Protein AF-A0A9P9YE11-F1 (afdb_monomer_lite)

Radius of gyration: 26.11 Å; chains: 1; bounding box: 54×54×69 Å

pLDDT: mean 73.96, std 18.12, range [37.56, 94.0]

Sequence (185 aa):
MVRPPKLKPSNDIWIGESCSFPGRVVADTMRSLGNDLEGLSRSERRTLGALKKCWMQKLLNRRPESNRRPPTPKKRRCRAPKSTQSAPRQMRMVTPPPAEDGKECNVFELEDDAMVKNRICIPRLASRWRLRYFEIIMPAYVLKRGLLDEHFSWELMHQVMDATDDEGTAIFQQFVDNVVKDLSP

Secondary structure (DSSP, 8-state):
-PPPP--PPSS----HHHHHHHHHHHHHHHHHHHHTSTT--HHHHHHHHHHHHHHHHHHHTTSPP----PPPPP--------------------------SPPP--GGGS-TT-EEEEEEEE---STT---EEEEEEEEHHHHHTTTTTTT--HHHHHHHHHS-HHHHHHHHHHHHHHHHHHH--

Organism: NCBI:txid103775

Foldseek 3Di:
DDDPDDPDDDDPDDDPVNLCVVVVVLVVVLCCVPPVDPPDDPVNNVVSVVVSVVSVVVVVVVRPDPDDDDDDPDPPPPDDDDDDDDDDPDPPPVPPPPPDPDDDDDLVPDDQQDKDFDWDWDPCPDPPFHTAIATEIDGSVCVVVVQVVVVDDPVLVCQLGVDDNVRSNVSVNVSRVVSVVVPDD

Structure (mmCIF, N/CA/C/O backbone):
data_AF-A0A9P9YE11-F1
#
_entry.id   AF-A0A9P9YE11-F1
#
loop_
_atom_site.group_PDB
_atom_site.id
_atom_site.type_symbol
_atom_site.label_atom_id
_atom_site.label_alt_id
_atom_site.label_comp_id
_atom_site.label_asym_id
_atom_site.label_entity_id
_atom_site.label_seq_id
_atom_site.pdbx_PDB_ins_code
_atom_site.Cartn_x
_atom_site.Cartn_y
_atom_site.Cartn_z
_atom_site.occupancy
_atom_site.B_iso_or_equiv
_atom_site.auth_seq_id
_atom_site.auth_comp_id
_atom_site.auth_asym_id
_atom_site.auth_atom_id
_atom_site.pdbx_PDB_model_num
ATOM 1 N N . MET A 1 1 ? -5.913 31.565 17.877 1.00 39.94 1 MET A N 1
ATOM 2 C CA . MET A 1 1 ? -6.742 30.339 17.930 1.00 39.94 1 MET A CA 1
ATOM 3 C C . MET A 1 1 ? -6.971 29.838 16.510 1.00 39.94 1 MET A C 1
ATOM 5 O O . MET A 1 1 ? -7.706 30.468 15.760 1.00 39.94 1 MET A O 1
ATOM 9 N N . VAL A 1 2 ? -6.276 28.774 16.103 1.00 38.59 2 VAL A N 1
ATOM 10 C CA . VAL A 1 2 ? -6.362 28.211 14.745 1.00 38.59 2 VAL A CA 1
ATOM 11 C C . VAL A 1 2 ? -7.573 27.279 14.684 1.00 38.59 2 VAL A C 1
ATOM 13 O O . VAL A 1 2 ? -7.676 26.348 15.477 1.00 38.59 2 VAL A O 1
ATOM 16 N N . ARG A 1 3 ? -8.523 27.554 13.782 1.00 37.56 3 ARG A N 1
ATOM 17 C CA . ARG A 1 3 ? -9.668 26.664 13.529 1.00 37.56 3 ARG A CA 1
ATOM 18 C C . ARG A 1 3 ? -9.152 25.360 12.905 1.00 37.56 3 ARG A C 1
ATOM 20 O O . ARG A 1 3 ? -8.372 25.450 11.957 1.00 37.56 3 ARG A O 1
ATOM 27 N N . PRO A 1 4 ? -9.592 24.175 13.362 1.00 39.97 4 PRO A N 1
ATOM 28 C CA . PRO A 1 4 ? -9.22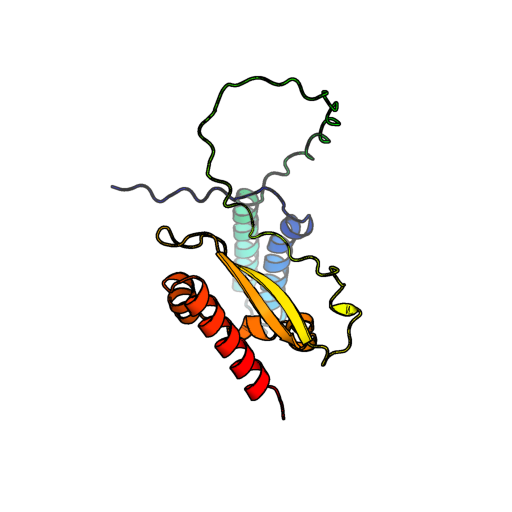2 22.930 12.703 1.00 39.97 4 PRO A CA 1
ATOM 29 C C . PRO A 1 4 ? -9.753 22.933 11.259 1.00 39.97 4 PRO A C 1
ATOM 31 O O . PRO A 1 4 ? -10.847 23.461 11.010 1.00 39.97 4 PRO A O 1
ATOM 34 N N . PRO A 1 5 ? -8.999 22.380 10.292 1.00 42.38 5 PRO A N 1
ATOM 35 C CA . PRO A 1 5 ? -9.455 22.289 8.917 1.00 42.38 5 PRO A CA 1
ATOM 36 C C . PRO A 1 5 ? -10.743 21.466 8.877 1.00 42.38 5 PRO A C 1
ATOM 38 O O . PRO A 1 5 ? -10.801 20.332 9.351 1.00 42.38 5 PRO A O 1
ATOM 41 N N . LYS A 1 6 ? -11.801 22.059 8.316 1.00 42.59 6 LYS A N 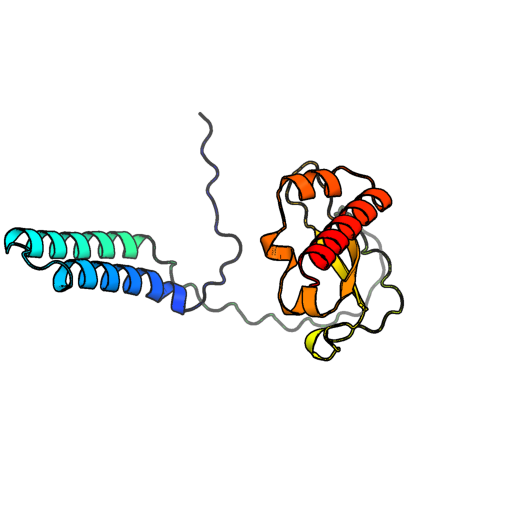1
ATOM 42 C CA . LYS A 1 6 ? -13.020 21.329 7.972 1.00 42.59 6 LYS A CA 1
ATOM 43 C C . LYS A 1 6 ? -12.628 20.298 6.918 1.00 42.59 6 LYS A C 1
ATOM 45 O O . LYS A 1 6 ? -12.428 20.668 5.763 1.00 42.59 6 LYS A O 1
ATOM 50 N N . LEU A 1 7 ? -12.501 19.037 7.324 1.00 39.47 7 LEU A N 1
ATOM 51 C CA . LEU A 1 7 ? -12.437 17.894 6.421 1.00 39.47 7 LEU A CA 1
ATOM 52 C C . LEU A 1 7 ? -13.700 17.938 5.552 1.00 39.47 7 LEU A C 1
ATOM 54 O O . LEU A 1 7 ? -14.783 17.554 5.989 1.00 39.47 7 LEU A O 1
ATOM 58 N N . LYS A 1 8 ? -13.589 18.503 4.349 1.00 41.22 8 LYS A N 1
ATOM 59 C CA . LYS A 1 8 ? -14.597 18.312 3.310 1.00 41.22 8 LYS A CA 1
ATOM 60 C C . LYS A 1 8 ? -14.345 16.923 2.726 1.00 41.22 8 LYS A C 1
ATOM 62 O O . LYS A 1 8 ? -13.199 16.663 2.355 1.00 41.22 8 LYS A O 1
ATOM 67 N N . PRO A 1 9 ? -15.354 16.043 2.650 1.00 41.78 9 PRO A N 1
ATOM 68 C CA . PRO A 1 9 ? -15.206 14.783 1.942 1.00 41.78 9 PRO A CA 1
ATOM 69 C C . PRO A 1 9 ? -14.788 15.078 0.500 1.00 41.78 9 PRO A C 1
ATOM 71 O O . PRO A 1 9 ? -15.422 15.871 -0.196 1.00 41.78 9 PRO A O 1
ATOM 74 N N . SER A 1 10 ? -13.661 14.501 0.101 1.00 41.47 10 SER A N 1
ATOM 75 C CA . SER A 1 10 ? -13.188 14.504 -1.275 1.00 41.47 10 SER A CA 1
ATOM 76 C C . SER A 1 10 ? -14.026 13.490 -2.048 1.00 41.47 10 SER A C 1
ATOM 78 O O . SER A 1 10 ? -14.029 12.316 -1.696 1.00 41.47 10 SER A O 1
ATOM 80 N N . ASN A 1 11 ? -14.717 13.974 -3.079 1.00 43.09 11 ASN A N 1
ATOM 81 C CA . ASN A 1 11 ? -15.440 13.220 -4.103 1.00 43.09 11 ASN A CA 1
ATOM 82 C C . ASN A 1 11 ? -16.605 12.347 -3.599 1.00 43.09 11 ASN A C 1
ATOM 84 O O . ASN A 1 11 ? -16.444 11.197 -3.203 1.00 43.09 11 ASN A O 1
ATOM 88 N N . ASP A 1 12 ? -17.804 12.925 -3.706 1.00 50.75 12 ASP A N 1
ATOM 89 C CA . ASP A 1 12 ? -19.130 12.372 -3.409 1.00 50.75 12 ASP A CA 1
ATOM 90 C C . ASP A 1 12 ? -19.497 11.115 -4.236 1.00 50.75 12 ASP A C 1
ATOM 92 O O . ASP A 1 12 ? -20.388 11.145 -5.085 1.00 50.75 12 ASP A O 1
ATOM 96 N N . ILE A 1 13 ? -18.831 9.984 -3.990 1.00 50.12 13 ILE A N 1
ATOM 97 C CA . ILE A 1 13 ? -19.198 8.671 -4.539 1.00 50.12 13 ILE A CA 1
ATOM 98 C C . ILE A 1 13 ? -19.370 7.703 -3.369 1.00 50.12 13 ILE A C 1
ATOM 100 O O . ILE A 1 13 ? -18.438 7.019 -2.958 1.00 50.12 13 ILE A O 1
ATOM 104 N N . TRP A 1 14 ? -20.577 7.655 -2.812 1.00 51.94 14 TRP A N 1
ATOM 105 C CA . TRP A 1 14 ? -20.945 6.651 -1.815 1.00 51.94 14 TRP A CA 1
ATOM 106 C C . TRP A 1 14 ? -21.732 5.530 -2.499 1.00 51.94 14 TRP A C 1
ATOM 108 O O . TRP A 1 14 ? -22.692 5.789 -3.226 1.00 51.94 14 TRP A O 1
ATOM 118 N N . ILE A 1 15 ? -21.327 4.280 -2.273 1.00 56.12 15 ILE A N 1
ATOM 119 C CA . ILE A 1 15 ? -22.053 3.088 -2.731 1.00 56.12 15 ILE A CA 1
ATOM 120 C C . ILE A 1 15 ? -23.357 3.015 -1.918 1.00 56.12 15 ILE A C 1
ATOM 122 O O . ILE A 1 15 ? -23.358 3.329 -0.730 1.00 56.12 15 ILE A O 1
ATOM 126 N N . GLY A 1 16 ? -24.487 2.623 -2.520 1.00 56.91 16 GLY A N 1
ATOM 127 C CA . GLY A 1 16 ? -25.796 2.613 -1.836 1.00 56.91 16 GLY A CA 1
ATOM 128 C C . GLY A 1 16 ? -25.813 1.814 -0.521 1.00 56.91 16 GLY A C 1
ATOM 129 O O . GLY A 1 16 ? -26.563 2.123 0.407 1.00 56.91 16 GLY A O 1
ATOM 130 N N . GLU A 1 17 ? -24.911 0.842 -0.398 1.00 58.81 17 GLU A N 1
ATOM 131 C CA . GLU A 1 17 ? -24.663 0.074 0.820 1.00 58.81 17 GLU A CA 1
ATOM 132 C C . GLU A 1 17 ? -24.202 0.949 1.992 1.00 58.81 17 GLU A C 1
ATOM 134 O O . GLU A 1 17 ? -24.632 0.711 3.123 1.00 58.81 17 GLU A O 1
ATOM 139 N N . SER A 1 18 ? -23.442 2.019 1.739 1.00 61.69 18 SER A N 1
ATOM 140 C CA . SER A 1 18 ? -22.938 2.959 2.747 1.00 61.69 18 SER A CA 1
ATOM 141 C C . SER A 1 18 ? -24.052 3.711 3.484 1.00 61.69 18 SER A C 1
ATOM 143 O O . SER A 1 18 ? -23.876 4.089 4.641 1.00 61.69 18 SER A O 1
ATOM 145 N N . CYS A 1 19 ? -25.229 3.887 2.873 1.00 61.88 19 CYS A N 1
ATOM 146 C CA . CYS A 1 19 ? -26.392 4.475 3.549 1.00 61.88 19 CYS A CA 1
ATOM 147 C C . CYS A 1 19 ? -27.036 3.507 4.556 1.00 61.88 19 CYS A C 1
ATOM 149 O O . CYS A 1 19 ? -27.632 3.935 5.548 1.00 61.88 19 CYS A O 1
ATOM 151 N N . SER A 1 20 ? -26.924 2.200 4.300 1.00 71.69 20 SER A N 1
ATOM 152 C CA . SER A 1 20 ? -27.525 1.143 5.120 1.00 71.69 20 SER A CA 1
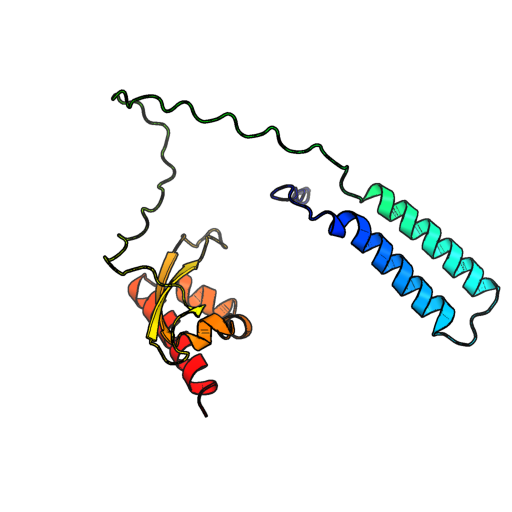ATOM 153 C C . SER A 1 20 ? -26.556 0.561 6.154 1.00 71.69 20 SER A C 1
ATOM 155 O O . SER A 1 20 ? -26.992 0.145 7.228 1.00 71.69 20 SER A O 1
ATOM 157 N N . PHE A 1 21 ? -25.252 0.596 5.865 1.00 79.44 21 PHE A N 1
ATOM 158 C CA . PHE A 1 21 ? -24.190 -0.013 6.661 1.00 79.44 21 PHE A CA 1
ATOM 159 C C . PHE A 1 21 ? -24.189 0.451 8.124 1.00 79.44 21 PHE A C 1
ATOM 161 O O . PHE A 1 21 ? -24.276 -0.405 9.003 1.00 79.44 21 PHE A O 1
ATOM 168 N N . PRO A 1 22 ? -24.236 1.761 8.445 1.00 80.94 22 PRO A N 1
ATOM 169 C CA . PRO A 1 22 ? -24.244 2.184 9.842 1.00 80.94 22 PRO A CA 1
ATOM 170 C C . PRO A 1 22 ? -25.507 1.737 10.594 1.00 80.94 22 PRO A C 1
ATOM 172 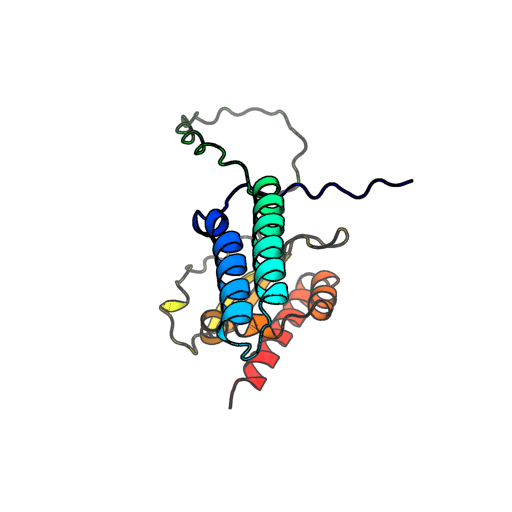O O . PRO A 1 22 ? -25.472 1.525 11.801 1.00 80.94 22 PRO A O 1
ATOM 175 N N . GLY A 1 23 ? -26.633 1.571 9.887 1.00 82.50 23 GLY A N 1
ATOM 176 C CA . GLY A 1 23 ? -27.855 1.016 10.469 1.00 82.50 23 GLY A CA 1
ATOM 177 C C . GLY A 1 23 ? -27.732 -0.476 10.783 1.00 82.50 23 GLY A C 1
ATOM 178 O O . GLY A 1 23 ? -28.208 -0.908 11.831 1.00 82.50 23 GLY A O 1
ATOM 179 N N . ARG A 1 24 ? -27.070 -1.239 9.902 1.00 84.25 24 ARG A N 1
ATOM 180 C CA . ARG A 1 24 ? -26.781 -2.668 10.103 1.00 84.25 24 ARG A CA 1
ATOM 181 C C . ARG A 1 24 ? -25.849 -2.881 11.293 1.00 84.25 24 ARG A C 1
ATOM 183 O O . ARG A 1 24 ? -26.217 -3.617 12.195 1.00 84.25 24 ARG A O 1
ATOM 190 N N . VAL A 1 25 ? -24.750 -2.124 11.375 1.00 87.44 25 VAL A N 1
ATOM 191 C CA . VAL A 1 25 ? -23.808 -2.178 12.509 1.00 87.44 25 VAL A CA 1
ATOM 192 C C . VAL A 1 25 ? -24.528 -1.958 13.840 1.00 87.44 25 VAL A C 1
ATOM 194 O O . VAL A 1 25 ? -24.416 -2.777 14.744 1.00 87.44 25 VAL A O 1
ATOM 197 N N . VAL A 1 26 ? -25.341 -0.900 13.955 1.00 87.00 26 VAL A N 1
ATOM 198 C CA . VAL A 1 26 ? -26.092 -0.631 15.195 1.00 87.00 26 VAL A CA 1
ATOM 199 C C . VAL A 1 26 ? -27.072 -1.763 15.516 1.00 87.00 26 VAL A C 1
ATOM 201 O O . VAL A 1 26 ? -27.251 -2.105 16.684 1.00 87.00 26 VAL A O 1
ATOM 204 N N . ALA A 1 27 ? -27.727 -2.345 14.511 1.00 86.38 27 ALA A N 1
ATOM 205 C CA . ALA A 1 27 ? -28.649 -3.456 14.722 1.00 86.38 27 ALA A CA 1
ATOM 206 C C . ALA A 1 27 ? -27.929 -4.725 15.202 1.00 86.38 27 ALA A C 1
ATOM 208 O O . ALA A 1 27 ? -28.418 -5.367 16.132 1.00 86.38 27 ALA A O 1
ATOM 209 N N . ASP A 1 28 ? -26.779 -5.048 14.617 1.00 88.81 28 ASP A N 1
ATOM 210 C CA . ASP A 1 28 ? -26.006 -6.245 14.944 1.00 88.81 28 ASP A CA 1
ATOM 211 C C . ASP A 1 28 ? -25.349 -6.126 16.320 1.00 88.81 28 ASP A C 1
ATOM 213 O O . ASP A 1 28 ? -25.483 -7.036 17.136 1.00 88.81 28 ASP A O 1
ATOM 217 N N . THR A 1 29 ? -24.769 -4.967 16.653 1.00 88.88 29 THR A N 1
ATOM 218 C CA . THR A 1 29 ? -24.232 -4.711 17.999 1.00 88.88 29 THR A CA 1
ATOM 219 C C . THR A 1 29 ? -25.321 -4.822 19.068 1.00 88.88 29 THR A C 1
ATOM 221 O O . THR A 1 29 ? -25.113 -5.452 20.098 1.00 88.88 29 THR A O 1
ATOM 224 N N . MET A 1 30 ? -26.512 -4.260 18.834 1.00 87.69 30 MET A N 1
ATOM 225 C CA . MET A 1 30 ? -27.619 -4.342 19.800 1.00 87.69 30 MET A CA 1
ATOM 226 C C . MET A 1 30 ? -28.177 -5.758 19.936 1.00 87.69 30 MET A C 1
ATOM 228 O O . MET A 1 30 ? -28.627 -6.131 21.017 1.00 87.69 30 MET A O 1
ATOM 232 N N . ARG A 1 31 ? -28.173 -6.535 18.848 1.00 85.44 31 ARG A N 1
ATOM 233 C CA . ARG A 1 31 ? -28.584 -7.940 18.859 1.00 85.44 31 ARG A CA 1
ATOM 234 C C . ARG A 1 31 ? -27.603 -8.779 19.668 1.00 85.44 31 ARG A C 1
ATOM 236 O O . ARG A 1 31 ? -28.058 -9.519 20.529 1.00 85.44 31 ARG A O 1
ATOM 243 N N . SER A 1 32 ? -26.303 -8.611 19.431 1.00 85.12 32 SER A N 1
ATOM 244 C CA . SER A 1 32 ? -25.275 -9.334 20.178 1.00 85.12 32 SER A CA 1
ATOM 245 C C . SER A 1 32 ? -25.333 -8.988 21.664 1.00 85.12 32 SER A C 1
ATOM 247 O O . SER A 1 32 ? -25.443 -9.866 22.512 1.00 85.12 32 SER A O 1
ATOM 249 N N . LEU A 1 33 ? -25.444 -7.697 21.991 1.00 83.38 33 LEU A N 1
ATOM 250 C CA . LEU A 1 33 ? -25.585 -7.272 23.381 1.00 83.38 33 LEU A CA 1
ATOM 251 C C . LEU A 1 33 ? -26.879 -7.764 24.042 1.00 83.38 33 LEU A C 1
ATOM 253 O O . LEU A 1 33 ? -26.892 -7.959 25.246 1.00 83.38 33 LEU A O 1
ATOM 257 N N . GLY A 1 34 ? -27.972 -7.918 23.292 1.00 78.50 34 GLY A N 1
ATOM 258 C CA . GLY A 1 34 ? -29.274 -8.302 23.840 1.00 78.50 34 GLY A CA 1
ATOM 259 C C . GLY A 1 34 ? -29.513 -9.809 23.949 1.00 78.50 34 GLY A C 1
ATOM 260 O O . GLY A 1 34 ? -30.258 -10.223 24.838 1.00 78.50 34 GLY A O 1
ATOM 261 N N . ASN A 1 35 ? -28.925 -10.599 23.049 1.00 72.81 35 ASN A N 1
ATOM 262 C CA . ASN A 1 35 ? -29.156 -12.041 22.948 1.00 72.81 35 ASN A CA 1
ATOM 263 C C . ASN A 1 35 ? -27.968 -12.875 23.441 1.00 72.81 35 ASN A C 1
ATOM 265 O O . ASN A 1 35 ? -28.204 -13.949 23.982 1.00 72.81 35 ASN A O 1
ATOM 269 N N . ASP A 1 36 ? -26.730 -12.397 23.275 1.00 64.44 36 ASP A N 1
ATOM 270 C CA . ASP A 1 36 ? -25.527 -13.191 23.574 1.00 64.44 36 ASP A CA 1
ATOM 271 C C . ASP A 1 36 ? -25.058 -13.006 25.030 1.00 64.44 36 ASP A C 1
ATOM 273 O O . ASP A 1 36 ? -24.281 -13.803 25.549 1.00 64.44 36 ASP A O 1
ATOM 277 N N . LEU A 1 37 ? -25.547 -11.966 25.715 1.00 71.62 37 LEU A N 1
ATOM 278 C CA . LEU A 1 37 ? -25.358 -11.755 27.152 1.00 71.62 37 LEU A CA 1
ATOM 279 C C . LEU A 1 37 ? -26.537 -12.361 27.923 1.00 71.62 37 LEU A C 1
ATOM 281 O O . LEU A 1 37 ? -27.554 -11.701 28.174 1.00 71.62 37 LEU A O 1
ATOM 285 N N . GLU A 1 38 ? -26.404 -13.628 28.317 1.00 73.12 38 GLU A N 1
ATOM 286 C CA . GLU A 1 38 ? -27.317 -14.226 29.292 1.00 73.12 38 GLU A CA 1
ATOM 287 C C . GLU A 1 38 ? -27.280 -13.420 30.604 1.00 73.12 38 GLU A C 1
ATOM 289 O O . GLU A 1 38 ? -26.218 -13.059 31.106 1.00 73.12 38 GLU A O 1
ATOM 294 N N . GLY A 1 39 ? -28.455 -13.108 31.161 1.00 74.00 39 GLY A N 1
ATOM 295 C CA . GLY A 1 39 ? -28.565 -12.456 32.473 1.00 74.00 39 GLY A CA 1
ATOM 296 C C . GLY A 1 39 ? -28.867 -10.955 32.481 1.00 74.00 39 GLY A C 1
ATOM 297 O O . GLY A 1 39 ? -28.959 -10.379 33.562 1.00 74.00 39 GLY A O 1
ATOM 298 N N . LEU A 1 40 ? -29.110 -10.311 31.331 1.00 77.81 40 LEU A N 1
ATOM 299 C CA . LEU A 1 40 ? -29.530 -8.903 31.328 1.00 77.81 40 LEU A CA 1
ATOM 300 C C . LEU A 1 40 ? -30.853 -8.686 32.072 1.00 77.81 40 LEU A C 1
ATOM 302 O O . LEU A 1 40 ? -31.912 -9.199 31.673 1.00 77.81 40 LEU A O 1
ATOM 306 N N . SER A 1 41 ? -30.802 -7.834 33.093 1.00 82.25 41 SER A N 1
ATOM 307 C CA . SER A 1 41 ? -31.957 -7.408 33.874 1.00 82.25 41 SER A CA 1
ATOM 308 C C . SER A 1 41 ? -32.950 -6.599 33.030 1.00 82.25 41 SER A C 1
ATOM 310 O O . SER A 1 41 ? -32.644 -6.027 31.976 1.00 82.25 41 SER A O 1
ATOM 312 N N . ARG A 1 42 ? -34.198 -6.506 33.502 1.00 80.75 42 ARG A N 1
ATOM 313 C CA . ARG A 1 42 ? -35.263 -5.773 32.796 1.00 80.75 42 ARG A CA 1
ATOM 314 C C . ARG A 1 42 ? -34.946 -4.279 32.639 1.00 80.75 42 ARG A C 1
ATOM 316 O O . ARG A 1 42 ? -35.364 -3.678 31.649 1.00 80.75 42 ARG A O 1
ATOM 323 N N . SER A 1 43 ? -34.237 -3.680 33.595 1.00 86.06 43 SER A N 1
ATOM 324 C CA . SER A 1 43 ? -33.764 -2.292 33.529 1.00 86.06 43 SER A CA 1
ATOM 325 C C . SER A 1 43 ? -32.690 -2.121 32.460 1.00 86.06 43 SER A C 1
ATOM 327 O O . SER A 1 43 ? -32.800 -1.209 31.647 1.00 86.06 43 SER A O 1
ATOM 329 N N . GLU A 1 44 ? -31.717 -3.025 32.381 1.00 84.25 44 GLU A N 1
ATOM 330 C CA . GLU A 1 44 ? -30.651 -2.961 31.374 1.00 84.25 44 GLU A CA 1
ATOM 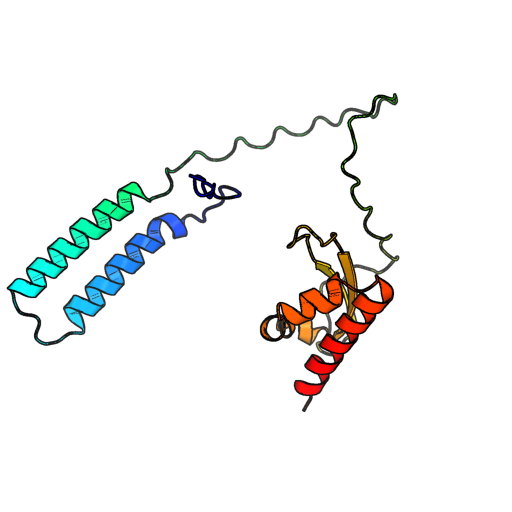331 C C . GLU A 1 44 ? -31.195 -3.142 29.958 1.00 84.25 44 GLU A C 1
ATOM 333 O O . GLU A 1 44 ? -30.830 -2.383 29.065 1.00 84.25 44 GLU A O 1
ATOM 338 N N . ARG A 1 45 ? -32.165 -4.045 29.756 1.00 83.00 45 ARG A N 1
ATOM 339 C CA . ARG A 1 45 ? -32.856 -4.183 28.460 1.00 83.00 45 ARG A CA 1
ATOM 340 C C . ARG A 1 45 ? -33.568 -2.894 28.037 1.00 83.00 45 ARG A C 1
ATOM 342 O O . ARG A 1 45 ? -33.571 -2.543 26.856 1.00 83.00 45 ARG A O 1
ATOM 349 N N . ARG A 1 46 ? -34.159 -2.157 28.987 1.00 84.62 46 ARG A N 1
ATOM 350 C CA . ARG A 1 46 ? -34.774 -0.843 28.713 1.00 84.62 46 ARG A CA 1
ATOM 351 C C . ARG A 1 46 ? -33.718 0.202 28.355 1.00 84.62 46 ARG A C 1
ATOM 353 O O . ARG A 1 46 ? -33.911 0.938 27.387 1.00 84.62 46 ARG A O 1
ATOM 360 N N . THR A 1 47 ? -32.605 0.238 29.084 1.00 88.25 47 THR A N 1
ATOM 361 C CA . THR A 1 47 ? -31.482 1.146 28.807 1.00 88.25 47 THR A CA 1
ATOM 362 C C . THR A 1 47 ? -30.843 0.849 27.450 1.00 88.25 47 THR A C 1
ATOM 364 O O . THR A 1 47 ? -30.562 1.779 26.699 1.00 88.25 47 THR A O 1
ATOM 367 N N . LEU A 1 48 ? -30.713 -0.425 27.071 1.00 88.31 48 LEU A N 1
ATOM 368 C CA . LEU A 1 48 ? -30.249 -0.862 25.752 1.00 88.31 48 LEU A CA 1
ATOM 369 C C . LEU A 1 48 ? -31.184 -0.362 24.636 1.00 88.31 48 LEU A C 1
ATOM 371 O O . LEU A 1 48 ? -30.736 0.180 23.624 1.00 88.31 48 LEU A O 1
ATOM 375 N N . GLY A 1 49 ? -32.501 -0.456 24.846 1.00 85.69 49 GLY A N 1
ATOM 376 C CA . GLY A 1 49 ? -33.498 0.112 23.934 1.00 85.69 49 GLY A CA 1
ATOM 377 C C . GLY A 1 49 ? -33.386 1.636 23.795 1.00 85.69 49 GLY A C 1
ATOM 378 O O . GLY A 1 49 ? -33.452 2.168 22.682 1.00 85.69 49 GLY A O 1
ATOM 379 N N . ALA A 1 50 ? -33.162 2.347 24.903 1.00 89.56 50 ALA A N 1
ATOM 380 C CA . ALA A 1 50 ? -32.938 3.793 24.899 1.00 89.56 50 ALA A CA 1
ATOM 381 C C . ALA A 1 50 ? -31.630 4.174 24.181 1.00 89.56 50 ALA A C 1
ATOM 383 O O . ALA A 1 50 ? -31.614 5.120 23.387 1.00 89.56 50 ALA A O 1
ATOM 384 N N . LEU A 1 51 ? -30.562 3.399 24.391 1.00 90.50 51 LEU A N 1
ATOM 385 C CA . LEU A 1 51 ? -29.275 3.563 23.721 1.00 90.50 51 LEU A CA 1
ATOM 386 C C . LEU A 1 51 ? -29.418 3.393 22.206 1.00 90.50 51 LEU A C 1
ATOM 388 O O . LEU A 1 51 ? -28.984 4.268 21.458 1.00 90.50 51 LEU A O 1
ATOM 392 N N . LYS A 1 52 ? -30.101 2.334 21.747 1.00 89.88 52 LYS A N 1
ATOM 393 C CA . LYS A 1 52 ? -30.404 2.119 20.323 1.00 89.88 52 LYS A CA 1
ATOM 394 C C . LYS A 1 52 ? -31.120 3.323 19.715 1.00 89.88 52 LYS A C 1
ATOM 396 O O . LYS A 1 52 ? -30.718 3.807 18.657 1.00 89.88 52 LYS A O 1
ATOM 401 N N . LYS A 1 53 ? -32.153 3.839 20.390 1.00 86.75 53 LYS A N 1
ATOM 402 C CA . LYS A 1 53 ? -32.930 4.994 19.915 1.00 86.75 53 LYS A CA 1
ATOM 403 C C . LYS A 1 53 ? -32.069 6.257 19.808 1.00 86.75 53 LYS A C 1
ATOM 405 O O . LYS A 1 53 ? -32.080 6.912 18.768 1.00 86.75 53 LYS A O 1
ATOM 410 N N . CYS A 1 54 ? -31.287 6.566 20.844 1.00 88.19 54 CYS A N 1
ATOM 411 C CA . CYS A 1 54 ? -30.390 7.724 20.864 1.00 88.19 54 CYS A CA 1
ATOM 412 C C . CYS A 1 54 ? -29.308 7.627 19.777 1.00 88.19 54 CYS A C 1
ATOM 414 O O . CYS A 1 54 ? -29.030 8.597 19.067 1.00 88.19 54 CYS A O 1
ATOM 416 N N . TRP A 1 55 ? -28.734 6.438 19.592 1.00 87.94 55 TRP A N 1
ATOM 417 C CA . TRP A 1 55 ? -27.713 6.202 18.579 1.00 87.94 55 TRP A CA 1
ATOM 418 C C . TRP A 1 55 ? -28.280 6.353 17.164 1.00 87.94 55 TRP A C 1
ATOM 420 O O . TRP A 1 55 ? -27.723 7.103 16.362 1.00 87.94 55 TRP A O 1
ATOM 430 N N . MET A 1 56 ? -29.432 5.744 16.866 1.00 84.00 56 MET A N 1
ATOM 431 C CA . MET A 1 56 ? -30.099 5.909 15.569 1.00 84.00 56 MET A CA 1
ATOM 432 C C . MET A 1 56 ? -30.473 7.371 15.282 1.00 84.00 56 MET A C 1
ATOM 434 O O . MET A 1 56 ? -30.336 7.826 14.147 1.00 84.00 56 MET A O 1
ATOM 438 N N . GLN A 1 57 ? -30.882 8.133 16.301 1.00 83.62 57 GLN A N 1
ATOM 439 C CA . GLN A 1 57 ? -31.176 9.561 16.164 1.00 83.62 57 GLN A CA 1
ATOM 440 C C . GLN A 1 57 ? -29.923 10.385 15.836 1.00 83.62 57 GLN A C 1
ATOM 442 O O . GLN A 1 57 ? -29.950 11.223 14.937 1.00 83.62 57 GLN A O 1
ATOM 447 N N . LYS A 1 58 ? -28.796 10.122 16.507 1.00 81.81 58 LYS A N 1
ATOM 448 C CA . LYS A 1 58 ? -27.514 10.767 16.174 1.00 81.81 58 LYS A CA 1
ATOM 449 C C . LYS A 1 58 ? -27.012 10.375 14.787 1.00 81.81 58 LYS A C 1
ATOM 451 O O . LYS A 1 58 ? -26.367 11.185 14.125 1.00 81.81 58 LYS A O 1
ATOM 456 N N . LEU A 1 59 ? -27.314 9.153 14.352 1.00 77.69 59 LEU A N 1
ATOM 457 C CA . LEU A 1 59 ? -26.954 8.653 13.034 1.00 77.69 59 LEU A CA 1
ATOM 458 C C . LEU A 1 59 ? -27.741 9.355 11.922 1.00 77.69 59 LEU A C 1
ATOM 460 O O . LEU A 1 59 ? -27.149 9.681 10.902 1.00 77.69 59 LEU A O 1
ATOM 464 N N . LEU A 1 60 ? -29.035 9.637 12.120 1.00 70.50 60 LEU A N 1
ATOM 465 C CA . LEU A 1 60 ? -29.856 10.391 11.160 1.00 70.50 60 LEU A CA 1
ATOM 466 C C . LEU A 1 60 ? -29.229 11.748 10.805 1.00 70.50 60 LEU A C 1
ATOM 468 O O . LEU A 1 60 ? -29.167 12.092 9.632 1.00 70.50 60 LEU A O 1
ATOM 472 N N . ASN A 1 61 ? -28.656 12.446 11.789 1.00 64.12 61 ASN A N 1
ATOM 473 C CA . ASN A 1 61 ? -27.970 13.731 11.589 1.00 64.12 61 ASN A CA 1
ATOM 474 C C . ASN A 1 61 ? -26.601 13.614 10.895 1.00 64.12 61 ASN A C 1
ATOM 476 O O . ASN A 1 61 ? -25.958 14.625 10.620 1.00 64.12 61 ASN A O 1
ATOM 480 N N . ARG A 1 62 ? -26.109 12.390 10.686 1.00 64.19 62 ARG A N 1
ATOM 481 C CA . ARG A 1 62 ? -24.803 12.094 10.080 1.00 64.19 62 ARG A CA 1
ATOM 482 C C . ARG A 1 62 ? -24.917 11.252 8.813 1.00 64.19 62 ARG A C 1
ATOM 484 O O . ARG A 1 62 ? -23.892 10.864 8.257 1.00 64.19 62 ARG A O 1
ATOM 491 N N . ARG A 1 63 ? -26.137 10.944 8.361 1.00 60.78 63 ARG A N 1
ATOM 492 C CA . ARG A 1 63 ? -26.340 10.280 7.073 1.00 60.78 63 ARG A CA 1
ATOM 493 C C . ARG A 1 63 ? -26.038 11.284 5.961 1.00 60.78 63 ARG A C 1
ATOM 495 O O . ARG A 1 63 ? -26.512 12.415 6.054 1.00 60.78 63 ARG A O 1
ATOM 502 N N . PRO A 1 64 ? -25.274 10.898 4.927 1.00 56.19 64 PRO A N 1
ATOM 503 C CA . PRO A 1 64 ? -25.120 11.748 3.758 1.00 56.19 64 PRO A CA 1
ATOM 504 C C . PRO A 1 64 ? -26.512 12.018 3.171 1.00 56.19 64 PRO A C 1
ATOM 506 O O . PRO A 1 64 ? -27.277 11.080 2.931 1.00 56.19 64 PRO A O 1
ATOM 509 N N . GLU A 1 65 ? -26.867 13.295 3.004 1.00 55.00 65 GLU A N 1
ATOM 510 C CA . GLU A 1 65 ? -28.081 13.679 2.287 1.00 55.00 65 GLU A CA 1
ATOM 511 C C . GLU A 1 65 ? -27.991 13.081 0.883 1.00 55.00 65 GLU A C 1
ATOM 513 O O . GLU A 1 65 ? -27.012 13.290 0.166 1.00 55.00 65 GLU A O 1
ATOM 518 N N . SER A 1 66 ? -28.993 12.282 0.516 1.00 48.44 66 SER A N 1
ATOM 519 C CA . SER A 1 66 ? -29.136 11.698 -0.815 1.00 48.44 66 SER A CA 1
ATOM 520 C C . SER A 1 66 ? -29.179 12.818 -1.857 1.00 48.44 66 SER A C 1
ATOM 522 O O . SER A 1 66 ? -30.254 13.317 -2.193 1.00 48.44 66 SER A O 1
ATOM 524 N N . ASN A 1 67 ? -28.023 13.210 -2.386 1.00 48.19 67 ASN A N 1
ATOM 525 C CA . ASN A 1 67 ? -27.945 14.176 -3.465 1.00 48.19 67 ASN A CA 1
ATOM 526 C C . ASN A 1 67 ? -27.987 13.483 -4.826 1.00 48.19 67 ASN A C 1
ATOM 528 O O . ASN A 1 67 ? -27.448 12.399 -5.043 1.00 48.19 67 ASN A O 1
ATOM 532 N N . ARG A 1 68 ? -28.753 14.125 -5.711 1.00 48.31 68 ARG A N 1
ATOM 533 C CA . ARG A 1 68 ? -29.237 13.627 -7.000 1.00 48.31 68 ARG A CA 1
ATOM 534 C C . ARG A 1 68 ? -28.101 13.120 -7.885 1.00 48.31 68 ARG A C 1
ATOM 536 O O . ARG A 1 68 ? -27.003 13.670 -7.879 1.00 48.31 68 ARG A O 1
ATOM 543 N N . ARG A 1 69 ? -28.430 12.115 -8.709 1.00 47.09 69 ARG A N 1
ATOM 544 C CA . ARG A 1 69 ? -27.577 11.610 -9.795 1.00 47.09 69 ARG A CA 1
ATOM 545 C C . ARG A 1 69 ? -26.925 12.776 -10.554 1.00 47.09 69 ARG A C 1
ATOM 547 O O . ARG A 1 69 ? -27.613 13.768 -10.818 1.00 47.09 69 ARG A O 1
ATOM 554 N N . PRO A 1 70 ? -25.647 12.653 -10.947 1.00 51.81 70 PRO A N 1
ATOM 555 C CA . PRO A 1 70 ? -24.997 13.685 -11.736 1.00 51.81 70 PRO A CA 1
ATOM 556 C C . PRO A 1 70 ? -25.769 13.897 -13.048 1.00 51.81 70 PRO A C 1
ATOM 558 O O . PRO A 1 70 ? -26.288 12.928 -13.616 1.00 51.81 70 PRO A O 1
ATOM 561 N N . PRO A 1 71 ? -25.855 15.136 -13.566 1.00 55.53 71 PRO A N 1
ATOM 562 C CA . PRO A 1 71 ? -26.282 15.330 -14.941 1.00 55.53 71 PRO A CA 1
ATOM 563 C C . PRO A 1 71 ? -25.328 14.543 -15.845 1.00 55.53 71 PRO A C 1
ATOM 565 O O . PRO A 1 71 ? -24.108 14.657 -15.717 1.00 55.53 71 PRO A O 1
ATOM 568 N N . THR A 1 72 ? -25.881 13.734 -16.751 1.00 57.53 72 THR A N 1
ATOM 569 C CA . THR A 1 72 ? -25.102 13.045 -17.789 1.00 57.53 72 THR A CA 1
ATOM 570 C C . THR A 1 72 ? -24.158 14.044 -18.458 1.00 57.53 72 THR A C 1
ATOM 572 O O . THR A 1 72 ? -24.624 15.121 -18.858 1.00 57.53 72 THR A O 1
ATOM 575 N N . PRO A 1 73 ? -22.854 13.737 -18.588 1.00 58.44 73 PRO A N 1
ATOM 576 C CA . PRO A 1 73 ? -21.911 14.666 -19.190 1.00 58.44 73 PRO A CA 1
ATOM 577 C C . PRO A 1 73 ? -22.392 15.005 -20.603 1.00 58.44 73 PRO A C 1
ATOM 579 O O . PRO A 1 73 ? -22.634 14.114 -21.420 1.00 58.44 73 PRO A O 1
ATOM 582 N N . LYS A 1 74 ? -22.577 16.302 -20.899 1.00 60.69 74 LYS A N 1
ATOM 583 C CA . LYS A 1 74 ? -22.905 16.752 -22.260 1.00 60.69 74 LYS A CA 1
ATOM 584 C C . LYS A 1 74 ? -21.831 16.199 -23.196 1.00 60.69 74 LYS A C 1
ATOM 586 O O . LYS A 1 74 ? -20.651 16.482 -22.983 1.00 60.69 74 LYS A O 1
ATOM 591 N N . LYS A 1 75 ? -22.237 15.435 -24.222 1.00 53.47 75 LYS A N 1
ATOM 592 C CA . LYS A 1 75 ? -21.338 14.961 -25.286 1.00 53.47 75 LYS A CA 1
ATOM 593 C C . LYS A 1 75 ? -20.462 16.133 -25.723 1.00 53.47 75 LYS A C 1
ATOM 595 O O . LYS A 1 75 ? -20.980 17.163 -26.164 1.00 53.47 75 LYS A O 1
ATOM 600 N N . ARG A 1 76 ? -19.143 15.994 -25.559 1.00 52.72 76 ARG A N 1
ATOM 601 C CA . ARG A 1 76 ? -18.177 16.973 -26.059 1.00 52.72 76 ARG A CA 1
ATOM 602 C C . ARG A 1 76 ? -18.437 17.130 -27.557 1.00 52.72 76 ARG A C 1
ATOM 604 O O . ARG A 1 76 ? -18.219 16.195 -28.319 1.00 52.72 76 ARG A O 1
ATOM 611 N N . ARG A 1 77 ? -18.918 18.301 -27.990 1.00 56.91 77 ARG A N 1
ATOM 612 C CA . ARG A 1 77 ? -18.816 18.688 -29.402 1.00 56.91 77 ARG A CA 1
ATOM 613 C C . ARG A 1 77 ? -17.322 18.785 -29.688 1.00 56.91 77 ARG A C 1
ATOM 615 O O . ARG A 1 77 ? -16.684 19.704 -29.176 1.00 56.91 77 ARG A O 1
ATOM 622 N N . CYS A 1 78 ? -16.775 17.840 -30.450 1.00 45.34 78 CYS A N 1
ATOM 623 C CA . CYS A 1 78 ? -15.432 17.960 -31.002 1.00 45.34 78 CYS A CA 1
ATOM 624 C C . CYS A 1 78 ? -15.379 19.268 -31.796 1.00 45.34 78 CYS A C 1
ATOM 626 O O . CYS A 1 78 ? -15.990 19.390 -32.855 1.00 45.34 78 CYS A O 1
ATOM 628 N N . ARG A 1 79 ? -14.726 20.286 -31.234 1.00 53.75 79 ARG A N 1
ATOM 629 C CA . ARG A 1 79 ? -14.378 21.497 -31.971 1.00 53.75 79 ARG A CA 1
ATOM 630 C C . ARG A 1 79 ? -13.022 21.236 -32.609 1.00 53.75 79 ARG A C 1
ATOM 632 O O . ARG A 1 79 ? -12.088 20.858 -31.907 1.00 53.75 79 ARG A O 1
ATOM 639 N N . ALA A 1 80 ? -12.957 21.409 -33.927 1.00 54.66 80 ALA A N 1
ATOM 640 C CA . ALA A 1 80 ? -11.716 21.360 -34.688 1.00 54.66 80 ALA A CA 1
ATOM 641 C C . ALA A 1 80 ? -10.669 22.316 -34.077 1.00 54.66 80 ALA A C 1
ATOM 643 O O . ALA A 1 80 ? -11.052 23.367 -33.542 1.00 54.66 80 ALA A O 1
ATOM 644 N N . PRO A 1 81 ? -9.371 21.977 -34.129 1.00 44.56 81 PRO A N 1
ATOM 645 C CA . PRO A 1 81 ? -8.348 22.761 -33.465 1.00 44.56 81 PRO A CA 1
ATOM 646 C C . PRO A 1 81 ? -8.128 24.054 -34.251 1.00 44.56 81 PRO A C 1
ATOM 648 O O . PRO A 1 81 ? -7.692 24.031 -35.398 1.00 44.56 81 PRO A O 1
ATOM 651 N N . LYS A 1 82 ? -8.435 25.196 -33.629 1.00 41.00 82 LYS A N 1
ATOM 652 C CA . LYS A 1 82 ? -7.930 26.495 -34.078 1.00 41.00 82 LYS A CA 1
ATOM 653 C C . LYS A 1 82 ? -6.689 26.821 -33.262 1.00 41.00 82 LYS A C 1
ATOM 655 O O . LYS A 1 82 ? -6.758 26.933 -32.039 1.00 41.00 82 LYS A O 1
ATOM 660 N N . SER A 1 83 ? -5.564 26.946 -33.958 1.00 44.91 83 SER A N 1
ATOM 661 C CA . SER A 1 83 ? -4.356 27.564 -33.433 1.00 44.91 83 SER A CA 1
ATOM 662 C C . SER A 1 83 ? -4.668 29.001 -33.019 1.00 44.91 83 SER A C 1
ATOM 664 O O . SER A 1 83 ? -5.315 29.731 -33.765 1.00 44.91 83 SER A O 1
ATOM 666 N N . THR A 1 84 ? -4.265 29.395 -31.812 1.00 39.28 84 THR A N 1
ATOM 667 C CA . THR A 1 84 ? -3.414 30.567 -31.525 1.00 39.28 84 THR A CA 1
ATOM 668 C C . THR A 1 84 ? -3.357 30.820 -30.018 1.00 39.28 84 THR A C 1
ATOM 670 O O . THR A 1 84 ? -4.366 30.965 -29.338 1.00 39.28 84 THR A O 1
ATOM 673 N N . GLN A 1 85 ? -2.119 30.809 -29.525 1.00 49.31 85 GLN A N 1
ATOM 674 C CA . GLN A 1 85 ? -1.550 31.618 -28.447 1.00 49.31 85 GLN A CA 1
ATOM 675 C C . GLN A 1 85 ? -2.530 32.348 -27.510 1.00 49.31 85 GLN A C 1
ATOM 677 O O . GLN A 1 85 ? -3.070 33.401 -27.829 1.00 49.31 85 GLN A O 1
ATOM 682 N N . SER A 1 86 ? -2.651 31.842 -26.285 1.00 38.81 86 SER A N 1
ATOM 683 C CA . SER A 1 86 ? -2.671 32.652 -25.056 1.00 38.81 86 SER A CA 1
ATOM 684 C C . SER A 1 86 ? -2.597 31.708 -23.857 1.00 38.81 86 SER A C 1
ATOM 686 O O . SER A 1 86 ? -3.448 30.845 -23.655 1.00 38.81 86 SER A O 1
ATOM 688 N N . ALA A 1 87 ? -1.508 31.817 -23.100 1.00 46.88 87 ALA A N 1
ATOM 689 C CA . ALA A 1 87 ? -1.210 30.959 -21.965 1.00 46.88 87 ALA A CA 1
ATOM 690 C C . ALA A 1 87 ? -2.145 31.230 -20.774 1.00 46.88 87 ALA A C 1
ATOM 692 O O . ALA A 1 87 ? -2.276 32.378 -20.351 1.00 46.88 87 ALA A O 1
ATOM 693 N N . PRO A 1 88 ? -2.657 30.183 -20.113 1.00 41.12 88 PRO A N 1
ATOM 694 C CA . PRO A 1 88 ? -2.815 30.173 -18.672 1.00 41.12 88 PRO A CA 1
ATOM 695 C C . PRO A 1 88 ? -1.683 29.335 -18.070 1.00 41.12 88 PRO A C 1
ATOM 697 O O . PRO A 1 88 ? -1.361 28.268 -18.592 1.00 41.12 88 PRO A O 1
ATOM 700 N N . ARG A 1 89 ? -1.071 29.833 -16.984 1.00 47.91 89 ARG A N 1
ATOM 701 C CA . ARG A 1 89 ? -0.041 29.158 -16.170 1.00 47.91 89 ARG A CA 1
ATOM 702 C C . ARG A 1 89 ? -0.293 27.650 -16.113 1.00 47.91 89 ARG A C 1
ATOM 704 O O . ARG A 1 89 ? -1.133 27.182 -15.345 1.00 47.91 89 ARG A O 1
ATOM 711 N N . GLN A 1 90 ? 0.442 26.906 -16.935 1.00 44.34 90 GLN A N 1
ATOM 712 C CA . GLN A 1 90 ? 0.449 25.459 -16.893 1.00 44.34 90 GLN A CA 1
ATOM 713 C C . GLN A 1 90 ? 0.978 25.075 -15.513 1.00 44.34 90 GLN A C 1
ATOM 715 O O . GLN A 1 90 ? 2.145 25.308 -15.195 1.00 44.34 90 GLN A O 1
ATOM 720 N N . MET A 1 91 ? 0.126 24.456 -14.691 1.00 40.97 91 MET A N 1
ATOM 721 C CA . MET A 1 91 ? 0.627 23.373 -13.857 1.00 40.97 91 MET A CA 1
ATOM 722 C C . MET A 1 91 ? 1.474 22.525 -14.798 1.00 40.97 91 MET A C 1
ATOM 724 O O . MET A 1 91 ? 0.940 22.038 -15.796 1.00 40.97 91 MET A O 1
ATOM 728 N N . ARG A 1 92 ? 2.789 22.452 -14.558 1.00 43.31 92 ARG A N 1
ATOM 729 C CA . ARG A 1 92 ? 3.654 21.506 -15.258 1.00 43.31 92 ARG A CA 1
ATOM 730 C C . ARG A 1 92 ? 3.036 20.136 -15.002 1.00 43.31 92 ARG A C 1
ATOM 732 O O . ARG A 1 92 ? 3.257 19.550 -13.946 1.00 43.31 92 ARG A O 1
ATOM 739 N N . MET A 1 93 ? 2.201 19.670 -15.929 1.00 43.97 93 MET A N 1
ATOM 740 C CA . MET A 1 93 ? 1.957 18.254 -16.087 1.00 43.97 93 MET A CA 1
ATOM 741 C C . MET A 1 93 ? 3.350 17.723 -16.352 1.00 43.97 93 MET A C 1
ATOM 743 O O . MET A 1 93 ? 3.942 18.031 -17.384 1.00 43.97 93 MET A O 1
ATOM 747 N N . VAL A 1 94 ? 3.933 17.083 -15.342 1.00 52.66 94 VAL A N 1
ATOM 748 C CA . VAL A 1 94 ? 5.132 16.287 -15.540 1.00 52.66 94 VAL A CA 1
ATOM 749 C C . VAL A 1 94 ? 4.703 15.280 -16.588 1.00 52.66 94 VAL A C 1
ATOM 751 O O . VAL A 1 94 ? 3.876 14.413 -16.301 1.00 52.66 94 VAL A O 1
ATOM 754 N N . THR A 1 95 ? 5.141 15.504 -17.827 1.00 51.56 95 THR A N 1
ATOM 755 C CA . THR A 1 95 ? 4.923 14.570 -18.918 1.00 51.56 95 THR A CA 1
ATOM 756 C C . THR A 1 95 ? 5.387 13.223 -18.382 1.00 51.56 95 THR A C 1
ATOM 758 O O . THR A 1 95 ? 6.518 13.150 -17.889 1.00 51.56 95 THR A O 1
ATOM 761 N N . PRO A 1 96 ? 4.522 12.195 -18.362 1.00 57.41 96 PRO A N 1
ATOM 762 C CA . PRO A 1 96 ? 4.973 10.861 -18.015 1.00 57.41 96 PRO A CA 1
ATOM 763 C C . PRO A 1 96 ? 6.210 10.576 -18.880 1.00 57.41 96 PRO A C 1
ATOM 765 O O . PRO A 1 96 ? 6.157 10.910 -20.070 1.00 57.41 96 PRO A O 1
ATOM 768 N N . PRO A 1 97 ? 7.317 10.031 -18.334 1.00 57.97 97 PRO A N 1
ATOM 769 C CA . PRO A 1 97 ? 8.406 9.550 -19.173 1.00 57.97 97 PRO A CA 1
ATOM 770 C C . PRO A 1 97 ? 7.818 8.723 -20.322 1.00 57.97 97 PRO A C 1
ATOM 772 O O . PRO A 1 97 ? 6.816 8.023 -20.078 1.00 57.97 97 PRO A O 1
ATOM 775 N N . PRO A 1 98 ? 8.343 8.917 -21.550 1.00 55.44 98 PRO A N 1
ATOM 776 C CA . PRO A 1 98 ? 7.779 8.345 -22.764 1.00 55.44 98 PRO A CA 1
ATOM 777 C C . PRO A 1 98 ? 7.503 6.870 -22.510 1.00 55.44 98 PRO A C 1
ATOM 779 O O . PRO A 1 98 ? 8.373 6.166 -22.006 1.00 55.44 98 PRO A O 1
ATOM 782 N N . ALA A 1 99 ? 6.263 6.445 -22.760 1.00 53.88 99 ALA A N 1
ATOM 783 C CA . ALA A 1 99 ? 5.931 5.034 -22.720 1.00 53.88 99 ALA A CA 1
ATOM 784 C C . ALA A 1 99 ? 6.879 4.347 -23.704 1.00 53.88 99 ALA A C 1
ATOM 786 O O . ALA A 1 99 ? 6.833 4.648 -24.897 1.00 53.88 99 ALA A O 1
ATOM 787 N N . GLU A 1 100 ? 7.793 3.520 -23.198 1.00 55.41 100 GLU A N 1
ATOM 788 C CA . GLU A 1 100 ? 8.523 2.605 -24.064 1.00 55.41 100 GLU A CA 1
ATOM 789 C C . GLU A 1 100 ? 7.502 1.770 -24.845 1.00 55.41 100 GLU A C 1
ATOM 791 O O . GLU A 1 100 ? 6.408 1.509 -24.338 1.00 55.41 100 GLU A O 1
ATOM 796 N N . ASP A 1 101 ? 7.856 1.357 -26.065 1.00 54.50 101 ASP A N 1
ATOM 797 C CA . ASP A 1 101 ? 7.041 0.568 -27.007 1.00 54.50 101 ASP A CA 1
ATOM 798 C C . ASP A 1 101 ? 6.702 -0.861 -26.501 1.00 54.50 101 ASP A C 1
ATOM 800 O O . ASP A 1 101 ? 6.653 -1.832 -27.259 1.00 54.50 101 ASP A O 1
ATOM 804 N N . GLY A 1 102 ? 6.493 -1.035 -25.198 1.00 58.75 102 GLY A N 1
ATOM 805 C CA . GLY A 1 102 ? 6.012 -2.261 -24.591 1.00 58.75 102 GLY A CA 1
ATOM 806 C C . GLY A 1 102 ? 4.528 -2.450 -24.881 1.00 58.75 102 GLY A C 1
ATOM 807 O O . GLY A 1 102 ? 3.710 -1.558 -24.657 1.00 58.75 102 GLY A O 1
ATOM 808 N N . LYS A 1 103 ? 4.155 -3.642 -25.357 1.00 69.69 103 LYS A N 1
ATOM 809 C CA . LYS A 1 103 ? 2.748 -4.049 -25.381 1.00 69.69 103 LYS A CA 1
ATOM 810 C C . LYS A 1 103 ? 2.242 -4.124 -23.943 1.00 69.69 103 LYS A C 1
ATOM 812 O O . LYS A 1 103 ? 2.750 -4.914 -23.152 1.00 69.69 103 LYS A O 1
ATOM 817 N N . GLU A 1 104 ? 1.237 -3.318 -23.623 1.00 76.25 104 GLU A N 1
ATOM 818 C CA . GLU A 1 104 ? 0.476 -3.474 -22.388 1.00 76.25 104 GLU A CA 1
ATOM 819 C C . GLU A 1 104 ? -0.219 -4.843 -22.416 1.00 76.25 104 GLU A C 1
ATOM 821 O O . GLU A 1 104 ? -0.971 -5.153 -23.343 1.00 76.25 104 GLU A O 1
ATOM 826 N N . CYS A 1 105 ? 0.059 -5.672 -21.411 1.00 77.00 105 CYS A N 1
ATOM 827 C CA . CYS A 1 105 ? -0.514 -7.006 -21.268 1.00 77.00 105 CYS A CA 1
ATOM 828 C C . CYS A 1 105 ? -1.302 -7.091 -19.960 1.00 77.00 105 CYS A C 1
ATOM 830 O O . CYS A 1 105 ? -0.913 -6.514 -18.943 1.00 77.00 105 CYS A O 1
ATOM 832 N N . ASN A 1 106 ? -2.400 -7.844 -19.972 1.00 83.75 106 ASN A N 1
ATOM 833 C CA . ASN A 1 106 ? -3.145 -8.144 -18.760 1.00 83.75 106 ASN A CA 1
ATOM 834 C C . ASN A 1 106 ? -2.341 -9.122 -17.887 1.00 83.75 106 ASN A C 1
ATOM 836 O O . ASN A 1 106 ? -2.127 -10.269 -18.270 1.00 83.75 106 ASN A O 1
ATOM 840 N N . VAL A 1 107 ? -1.917 -8.686 -16.697 1.00 83.31 107 VAL A N 1
ATOM 841 C CA . VAL A 1 107 ? -1.082 -9.494 -15.787 1.00 83.31 107 VAL A CA 1
ATOM 842 C C . VAL A 1 107 ? -1.778 -10.794 -15.360 1.00 83.31 107 VAL A C 1
ATOM 844 O O . VAL A 1 107 ? -1.106 -11.789 -15.106 1.00 83.31 107 VAL A O 1
ATOM 847 N N . PHE A 1 108 ? -3.115 -10.834 -15.334 1.00 85.12 108 PHE A N 1
ATOM 848 C CA . PHE A 1 108 ? -3.876 -12.040 -14.982 1.00 85.12 108 PHE A CA 1
ATOM 849 C C . PHE A 1 108 ? -3.839 -13.138 -16.056 1.00 85.12 108 PHE A C 1
ATOM 851 O O . PHE A 1 108 ? -4.144 -14.286 -15.745 1.00 85.12 108 PHE A O 1
ATOM 858 N N . GLU A 1 109 ? -3.455 -12.804 -17.289 1.00 88.00 109 GLU A N 1
ATOM 859 C CA . GLU A 1 109 ? -3.334 -13.751 -18.407 1.00 88.00 109 GLU A CA 1
ATOM 860 C C . GLU A 1 109 ? -1.918 -14.333 -18.541 1.00 88.00 109 GLU A C 1
ATOM 862 O O . GLU A 1 109 ? -1.707 -15.270 -19.307 1.00 88.00 109 GLU A O 1
ATOM 867 N N . LEU A 1 110 ? -0.947 -13.789 -17.802 1.00 87.44 110 LEU A N 1
ATOM 868 C CA . LEU A 1 110 ? 0.439 -14.253 -17.803 1.00 87.44 110 LEU A CA 1
ATOM 869 C C . LEU A 1 110 ? 0.637 -15.418 -16.827 1.00 87.44 110 LEU A C 1
ATOM 871 O O . LEU A 1 110 ? -0.120 -15.570 -15.869 1.00 87.44 110 LEU A O 1
ATOM 875 N N . GLU A 1 111 ? 1.677 -16.223 -17.029 1.00 88.62 111 GLU A N 1
ATOM 876 C CA . GLU A 1 111 ? 2.108 -17.230 -16.049 1.00 88.62 111 GLU A CA 1
ATOM 877 C C . GLU A 1 111 ? 2.614 -16.561 -14.763 1.00 88.62 111 GLU A C 1
ATOM 879 O O . GLU A 1 111 ? 3.063 -15.417 -14.788 1.00 88.62 111 GLU A O 1
ATOM 884 N N . ASP A 1 112 ? 2.521 -17.254 -13.625 1.00 87.88 112 ASP A N 1
ATOM 885 C CA . ASP A 1 112 ? 2.887 -16.697 -12.313 1.00 87.88 112 ASP A CA 1
ATOM 886 C C . ASP A 1 112 ? 4.364 -16.258 -12.255 1.00 87.88 112 ASP A C 1
ATOM 888 O O . ASP A 1 112 ? 4.651 -15.170 -11.749 1.00 87.88 112 ASP A O 1
ATOM 892 N N . ASP A 1 113 ? 5.269 -17.028 -12.862 1.00 88.19 113 ASP A N 1
ATOM 893 C CA . ASP A 1 113 ? 6.717 -16.765 -12.872 1.00 88.19 113 ASP A CA 1
ATOM 894 C C . ASP A 1 113 ? 7.169 -15.827 -14.004 1.00 88.19 113 ASP A C 1
ATOM 896 O O . ASP A 1 113 ? 8.349 -15.488 -14.114 1.00 88.19 113 ASP A O 1
ATOM 900 N N . ALA A 1 114 ? 6.246 -15.382 -14.863 1.00 88.69 114 ALA A N 1
ATOM 901 C CA . ALA A 1 114 ? 6.582 -14.470 -15.946 1.00 88.69 114 ALA A CA 1
ATOM 902 C C . ALA A 1 114 ? 7.047 -13.121 -15.377 1.00 88.69 114 ALA A C 1
ATOM 904 O O . ALA A 1 114 ? 6.318 -12.459 -14.636 1.00 88.69 114 ALA A O 1
ATOM 905 N N . MET A 1 115 ? 8.254 -12.692 -15.753 1.00 90.12 115 MET A N 1
ATOM 906 C CA . MET A 1 115 ? 8.786 -11.391 -15.349 1.00 90.12 115 MET A CA 1
ATOM 907 C C . MET A 1 115 ? 8.051 -10.272 -16.089 1.00 90.12 115 MET A C 1
ATOM 909 O O . MET A 1 115 ? 8.040 -10.219 -17.320 1.00 90.12 115 MET A O 1
ATOM 913 N N . VAL A 1 116 ? 7.463 -9.352 -15.333 1.00 90.12 116 VAL A N 1
ATOM 914 C CA . VAL A 1 116 ? 6.711 -8.208 -15.844 1.00 90.12 116 VAL A CA 1
ATOM 915 C C . VAL A 1 116 ? 7.362 -6.900 -15.423 1.00 90.12 116 VAL A C 1
ATOM 917 O O . VAL A 1 116 ? 7.780 -6.732 -14.279 1.00 90.12 116 VAL A O 1
ATOM 920 N N . LYS A 1 117 ? 7.423 -5.949 -16.357 1.00 90.44 117 LYS A N 1
ATOM 921 C CA . LYS A 1 117 ? 7.829 -4.567 -16.091 1.00 90.44 117 LYS A CA 1
ATOM 922 C C . LYS A 1 117 ? 6.589 -3.776 -15.682 1.00 90.44 117 LYS A C 1
ATOM 924 O O . LYS A 1 117 ? 5.767 -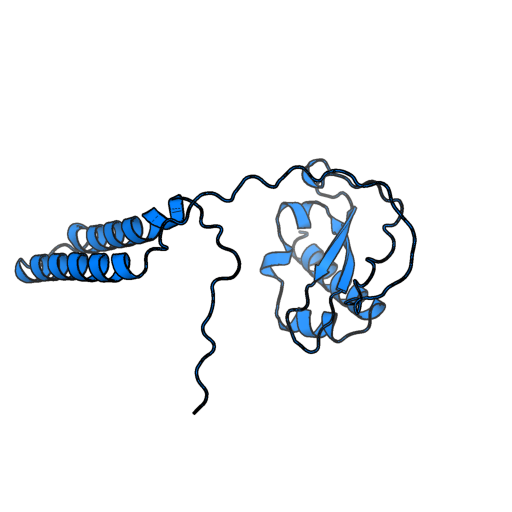3.423 -16.524 1.00 90.44 117 LYS A O 1
ATOM 929 N N . ASN A 1 118 ? 6.434 -3.531 -14.387 1.00 90.19 118 ASN A N 1
ATOM 930 C CA . ASN A 1 118 ? 5.312 -2.789 -13.833 1.00 90.19 118 ASN A CA 1
ATOM 931 C C . ASN A 1 118 ? 5.701 -1.339 -13.543 1.00 90.19 118 ASN A C 1
ATOM 933 O O . ASN A 1 118 ? 6.693 -1.064 -12.868 1.00 90.19 118 ASN A O 1
ATOM 937 N N . ARG A 1 119 ? 4.881 -0.398 -14.014 1.00 88.69 119 ARG A N 1
ATOM 938 C CA . ARG A 1 119 ? 5.084 1.029 -13.768 1.00 88.69 119 ARG A CA 1
ATOM 939 C C . ARG A 1 119 ? 4.268 1.478 -12.561 1.00 88.69 119 ARG A C 1
ATOM 941 O O . ARG A 1 119 ? 3.062 1.694 -12.654 1.00 88.69 119 ARG A O 1
ATOM 948 N N . ILE A 1 120 ? 4.941 1.682 -11.437 1.00 88.62 120 ILE A N 1
ATOM 949 C CA . ILE A 1 120 ? 4.330 2.128 -10.186 1.00 88.62 120 ILE A CA 1
ATOM 950 C C . ILE A 1 120 ? 4.356 3.655 -10.124 1.00 88.62 120 ILE A C 1
ATOM 952 O O . ILE A 1 120 ? 5.400 4.288 -10.275 1.00 88.62 120 ILE A O 1
ATOM 956 N N . CYS A 1 121 ? 3.195 4.263 -9.889 1.00 88.31 121 CYS A N 1
ATOM 957 C CA . CYS A 1 121 ? 3.056 5.705 -9.711 1.00 88.31 121 CYS A CA 1
ATOM 958 C C . CYS A 1 121 ? 2.902 6.037 -8.226 1.00 88.31 121 CYS A C 1
ATOM 960 O O . CYS A 1 121 ? 1.892 5.681 -7.619 1.00 88.31 121 CYS A O 1
ATOM 962 N N . ILE A 1 122 ? 3.845 6.795 -7.664 1.00 87.62 122 ILE A N 1
ATOM 963 C CA . ILE A 1 122 ? 3.728 7.321 -6.302 1.00 87.62 122 ILE A CA 1
ATOM 964 C C . ILE A 1 122 ? 3.273 8.787 -6.378 1.00 87.62 122 ILE A C 1
ATOM 966 O O . ILE A 1 122 ? 4.025 9.650 -6.855 1.00 87.62 122 ILE A O 1
ATOM 970 N N . PRO A 1 123 ? 2.037 9.103 -5.938 1.00 86.25 123 PRO A N 1
ATOM 971 C CA . PRO A 1 123 ? 1.531 10.466 -5.951 1.00 86.25 123 PRO A CA 1
ATOM 972 C C . PRO A 1 123 ? 2.245 11.341 -4.918 1.00 86.25 123 PRO A C 1
ATOM 974 O O . PRO A 1 123 ? 2.940 10.880 -4.015 1.00 86.25 123 PRO A O 1
ATOM 977 N N . ARG A 1 124 ? 2.036 12.654 -5.018 1.00 87.50 124 ARG A N 1
ATOM 978 C CA . ARG A 1 124 ? 2.564 13.607 -4.040 1.00 87.50 124 ARG A CA 1
ATOM 979 C C . ARG A 1 124 ? 1.804 13.498 -2.714 1.00 87.50 124 ARG A C 1
ATOM 981 O O . ARG A 1 124 ? 0.816 14.198 -2.510 1.00 87.50 124 ARG A O 1
ATOM 988 N N . LEU A 1 125 ? 2.284 12.634 -1.824 1.00 84.56 125 LEU A N 1
ATOM 989 C CA . LEU A 1 125 ? 1.708 12.431 -0.489 1.00 84.56 125 LEU A CA 1
ATOM 990 C C . LEU A 1 125 ? 2.218 13.447 0.548 1.00 84.56 125 LEU A C 1
ATOM 992 O O . LEU A 1 125 ? 1.508 13.762 1.499 1.00 84.56 125 LEU A O 1
ATOM 996 N N . ALA A 1 126 ? 3.414 14.010 0.346 1.00 85.06 126 ALA A N 1
ATOM 997 C CA . ALA A 1 126 ? 4.000 15.046 1.196 1.00 85.06 126 ALA A CA 1
ATOM 998 C C . ALA A 1 126 ? 4.369 16.296 0.386 1.00 85.06 126 ALA A C 1
ATOM 1000 O O . ALA A 1 126 ? 4.687 16.225 -0.802 1.00 85.06 126 ALA A O 1
ATOM 1001 N N . SER A 1 127 ? 4.370 17.465 1.032 1.00 84.19 127 SER A N 1
ATOM 1002 C CA . SER A 1 127 ? 4.671 18.744 0.374 1.00 84.19 127 SER A CA 1
ATOM 1003 C C . SER A 1 127 ? 6.074 18.792 -0.238 1.00 84.19 127 SER A C 1
ATOM 1005 O O . SER A 1 127 ? 6.243 19.408 -1.289 1.00 84.19 127 SER A O 1
ATOM 1007 N N . ARG A 1 128 ? 7.055 18.121 0.370 1.00 86.69 128 ARG A N 1
ATOM 1008 C CA . ARG A 1 128 ? 8.429 18.038 -0.145 1.00 86.69 128 ARG A CA 1
ATOM 1009 C C . ARG A 1 128 ? 8.603 17.064 -1.312 1.00 86.69 128 ARG A C 1
ATOM 1011 O O . ARG A 1 128 ? 9.565 17.183 -2.057 1.00 86.69 128 ARG A O 1
ATOM 1018 N N . TRP A 1 129 ? 7.668 16.135 -1.497 1.00 88.50 129 TRP A N 1
ATOM 1019 C CA . TRP A 1 129 ? 7.755 15.128 -2.547 1.00 88.50 129 TRP A CA 1
ATOM 1020 C C . TRP A 1 129 ? 7.198 15.632 -3.874 1.00 88.50 129 TRP A C 1
ATOM 1022 O O . TRP A 1 129 ? 6.315 16.495 -3.928 1.00 88.50 129 TRP A O 1
ATOM 1032 N N . ARG A 1 130 ? 7.705 15.053 -4.960 1.00 86.94 130 ARG A N 1
ATOM 1033 C CA . ARG A 1 130 ? 7.175 15.210 -6.317 1.00 86.94 130 ARG A CA 1
ATOM 1034 C C . ARG A 1 130 ? 6.488 13.917 -6.748 1.00 86.94 130 ARG A C 1
ATOM 1036 O O . ARG A 1 130 ? 6.797 12.862 -6.215 1.00 86.94 130 ARG A O 1
ATOM 1043 N N . LEU A 1 131 ? 5.560 14.007 -7.698 1.00 87.06 131 LEU A N 1
ATOM 1044 C CA . LEU A 1 131 ? 5.010 12.829 -8.374 1.00 87.06 131 LEU A CA 1
ATOM 1045 C C . LEU A 1 131 ? 6.157 12.065 -9.043 1.00 87.06 131 LEU A C 1
ATOM 1047 O O . LEU A 1 131 ? 6.948 12.691 -9.754 1.00 87.06 131 LEU A O 1
ATOM 1051 N N . ARG A 1 132 ? 6.237 10.750 -8.832 1.00 87.88 132 ARG A N 1
ATOM 1052 C CA . ARG A 1 132 ? 7.275 9.905 -9.435 1.00 87.88 132 ARG A CA 1
ATOM 1053 C C . ARG A 1 132 ? 6.684 8.625 -10.003 1.00 87.88 132 ARG A C 1
ATOM 1055 O O . ARG A 1 132 ? 5.685 8.111 -9.501 1.00 87.88 132 ARG A O 1
ATOM 1062 N N . TYR A 1 133 ? 7.321 8.148 -11.064 1.00 89.94 133 TYR A N 1
ATOM 1063 C CA . TYR A 1 133 ? 7.032 6.870 -11.694 1.00 89.94 133 TYR A CA 1
ATOM 1064 C C . TYR A 1 133 ? 8.267 5.993 -11.559 1.00 89.94 133 TYR A C 1
ATOM 1066 O O . TYR A 1 133 ? 9.371 6.471 -11.807 1.00 89.94 133 TYR A O 1
ATOM 1074 N N . PHE A 1 134 ? 8.057 4.741 -11.189 1.00 90.25 134 PHE A N 1
ATOM 1075 C CA . PHE A 1 134 ? 9.101 3.744 -11.030 1.00 90.25 134 PHE A CA 1
ATOM 1076 C C . PHE A 1 134 ? 8.783 2.571 -11.938 1.00 90.25 134 PHE A C 1
ATOM 1078 O O . PHE A 1 134 ? 7.651 2.092 -11.949 1.00 90.25 134 PHE A O 1
ATOM 1085 N N . GLU A 1 135 ? 9.763 2.131 -12.711 1.00 90.69 135 GLU A N 1
ATOM 1086 C CA . GLU A 1 135 ? 9.638 0.956 -13.563 1.00 90.69 135 GLU A CA 1
ATOM 1087 C C . GLU A 1 135 ? 10.322 -0.207 -12.858 1.00 90.69 135 GLU A C 1
ATOM 1089 O O . GLU A 1 135 ? 11.545 -0.253 -12.784 1.00 90.69 135 GLU A O 1
ATOM 1094 N N . ILE A 1 136 ? 9.520 -1.106 -12.294 1.00 92.25 136 ILE A N 1
ATOM 1095 C CA . ILE A 1 136 ? 9.996 -2.210 -11.462 1.00 92.25 136 ILE A CA 1
ATOM 1096 C C . ILE A 1 136 ? 9.724 -3.525 -12.178 1.00 92.25 136 ILE A C 1
ATOM 1098 O O . ILE A 1 136 ? 8.623 -3.751 -12.680 1.00 92.25 136 ILE A O 1
ATOM 1102 N N . ILE A 1 137 ? 10.724 -4.395 -12.223 1.00 92.38 137 ILE A N 1
ATOM 1103 C CA . ILE A 1 137 ? 10.641 -5.710 -12.852 1.00 92.38 137 ILE A CA 1
ATOM 1104 C C . ILE A 1 137 ? 10.390 -6.748 -11.760 1.00 92.38 137 ILE A C 1
ATOM 1106 O O . ILE A 1 137 ? 11.145 -6.827 -10.798 1.00 92.38 137 ILE A O 1
ATOM 1110 N N . MET A 1 138 ? 9.330 -7.541 -11.878 1.00 91.94 138 MET A N 1
ATOM 1111 C CA . MET A 1 138 ? 8.983 -8.551 -10.872 1.00 91.94 138 MET A CA 1
ATOM 1112 C C . MET A 1 138 ? 8.197 -9.709 -11.488 1.00 91.94 138 MET A C 1
ATOM 1114 O O . MET A 1 138 ? 7.608 -9.518 -12.550 1.00 91.94 138 MET A O 1
ATOM 1118 N N . PRO A 1 139 ? 8.139 -10.888 -10.853 1.00 92.12 139 PRO A N 1
ATOM 1119 C CA . PRO A 1 139 ? 7.244 -11.957 -11.284 1.00 92.12 139 PRO A CA 1
ATOM 1120 C C . PRO A 1 139 ? 5.768 -11.537 -11.213 1.00 92.12 139 PRO A C 1
ATOM 1122 O O . PRO A 1 139 ? 5.352 -10.822 -10.296 1.00 92.12 139 PRO A O 1
ATOM 1125 N N . ALA A 1 140 ? 4.945 -12.014 -12.146 1.00 90.88 140 ALA A N 1
ATOM 1126 C CA . ALA A 1 140 ? 3.526 -11.673 -12.212 1.00 90.88 140 ALA A CA 1
ATOM 1127 C C . ALA A 1 140 ? 2.755 -12.068 -10.939 1.00 90.88 140 ALA A C 1
ATOM 1129 O O . ALA A 1 140 ? 1.836 -11.349 -10.532 1.00 90.88 140 ALA A O 1
ATOM 1130 N N . TYR A 1 141 ? 3.132 -13.168 -10.275 1.00 90.62 141 TYR A N 1
ATOM 1131 C CA . TYR A 1 141 ? 2.465 -13.626 -9.052 1.00 90.62 141 TYR A CA 1
ATOM 1132 C C . TYR A 1 141 ? 2.516 -12.589 -7.920 1.00 90.62 141 TYR A C 1
ATOM 1134 O O . TYR A 1 141 ? 1.570 -12.506 -7.133 1.00 90.62 141 TYR A O 1
ATOM 1142 N N . VAL A 1 142 ? 3.573 -11.768 -7.863 1.00 88.62 142 VAL A N 1
ATOM 1143 C CA . VAL A 1 142 ? 3.743 -10.704 -6.860 1.00 88.62 142 VAL A CA 1
ATOM 1144 C C . VAL A 1 142 ? 2.613 -9.685 -6.967 1.00 88.62 142 VAL A C 1
ATOM 1146 O O . VAL A 1 142 ? 2.029 -9.291 -5.957 1.00 88.62 142 VAL A O 1
ATOM 1149 N N . LEU A 1 143 ? 2.253 -9.311 -8.198 1.00 87.81 143 LEU A N 1
ATOM 1150 C CA . LEU A 1 143 ? 1.170 -8.369 -8.478 1.00 87.81 143 LEU A CA 1
ATOM 1151 C C . LEU A 1 143 ? -0.204 -9.014 -8.323 1.00 87.81 143 LEU A C 1
ATOM 1153 O O . LEU A 1 143 ? -1.086 -8.420 -7.709 1.00 87.81 143 LEU A O 1
ATOM 1157 N N . LYS A 1 144 ? -0.391 -10.234 -8.843 1.00 88.94 144 LYS A N 1
ATOM 1158 C CA . LYS A 1 144 ? -1.680 -10.944 -8.761 1.00 88.94 144 LYS A CA 1
ATOM 1159 C C . LYS A 1 144 ? -2.137 -11.148 -7.319 1.00 88.94 144 LYS A C 1
ATOM 1161 O O . LYS A 1 144 ? -3.334 -11.110 -7.048 1.00 88.94 144 LYS A O 1
ATOM 1166 N N . ARG A 1 145 ? -1.186 -11.397 -6.417 1.00 87.81 145 ARG A N 1
ATOM 1167 C CA . ARG A 1 145 ? -1.445 -11.689 -5.002 1.00 87.81 145 ARG A CA 1
ATOM 1168 C C . ARG A 1 145 ? -1.291 -10.468 -4.091 1.00 87.81 145 ARG A C 1
ATOM 1170 O O . ARG A 1 145 ? -1.550 -10.598 -2.903 1.00 87.81 145 ARG A O 1
ATOM 1177 N N . GLY A 1 146 ? -0.892 -9.309 -4.624 1.00 86.25 146 GLY A N 1
ATOM 1178 C CA . GLY A 1 146 ? -0.730 -8.078 -3.842 1.00 86.25 146 GLY A CA 1
ATOM 1179 C C . GLY A 1 146 ? 0.363 -8.163 -2.773 1.00 86.25 146 GLY A C 1
ATOM 1180 O O . GLY A 1 146 ? 0.240 -7.547 -1.723 1.00 86.25 146 GLY A O 1
ATOM 1181 N N . LEU A 1 147 ? 1.433 -8.928 -3.014 1.00 86.31 147 LEU A N 1
ATOM 1182 C CA . LEU A 1 147 ? 2.408 -9.272 -1.965 1.00 86.31 147 LEU A CA 1
ATOM 1183 C C . LEU A 1 147 ? 3.195 -8.061 -1.462 1.00 86.31 147 LEU A C 1
ATOM 1185 O O . LEU A 1 147 ? 3.656 -8.052 -0.331 1.00 86.31 147 LEU A O 1
ATOM 1189 N N . LEU A 1 148 ? 3.329 -7.016 -2.279 1.00 85.19 148 LEU A N 1
ATOM 1190 C CA . LEU A 1 148 ? 4.026 -5.799 -1.867 1.00 85.19 148 LEU A CA 1
ATOM 1191 C C . LEU A 1 148 ? 3.240 -4.994 -0.821 1.00 85.19 148 LEU A C 1
ATOM 1193 O O . LEU A 1 148 ? 3.857 -4.264 -0.047 1.00 85.19 148 LEU A O 1
ATOM 1197 N N . ASP A 1 149 ? 1.910 -5.130 -0.775 1.00 84.44 149 ASP A N 1
ATOM 1198 C CA . ASP A 1 149 ? 1.031 -4.289 0.049 1.00 84.44 149 ASP A CA 1
ATOM 1199 C C . ASP A 1 149 ? 1.299 -4.462 1.550 1.00 84.44 149 ASP A C 1
ATOM 1201 O O . ASP A 1 149 ? 1.228 -3.491 2.304 1.00 84.44 149 ASP A O 1
ATOM 1205 N N . GLU A 1 150 ? 1.670 -5.669 1.980 1.00 82.69 150 GLU A N 1
ATOM 1206 C CA . GLU A 1 150 ? 1.987 -5.970 3.382 1.00 82.69 150 GLU A CA 1
ATOM 1207 C C . GLU A 1 150 ? 3.362 -5.436 3.813 1.00 82.69 150 GLU A C 1
ATOM 1209 O O . GLU A 1 150 ? 3.592 -5.185 4.997 1.00 82.69 150 GLU A O 1
ATOM 1214 N N . HIS A 1 151 ? 4.269 -5.218 2.858 1.00 82.12 151 HIS A N 1
ATOM 1215 C CA . HIS A 1 151 ? 5.654 -4.826 3.123 1.00 82.12 151 HIS A CA 1
ATOM 1216 C C . HIS A 1 151 ? 5.919 -3.328 2.911 1.00 82.12 151 HIS A C 1
ATOM 1218 O O . HIS A 1 151 ? 7.008 -2.841 3.229 1.00 82.12 151 HIS A O 1
ATOM 1224 N N . PHE A 1 152 ? 4.946 -2.563 2.403 1.00 85.88 152 PHE A N 1
ATOM 1225 C CA . PHE A 1 152 ? 5.101 -1.119 2.236 1.00 85.88 152 PHE A CA 1
ATOM 1226 C C . PHE A 1 152 ? 5.118 -0.388 3.578 1.00 85.88 152 PHE A C 1
ATOM 1228 O O . PHE A 1 152 ? 4.111 -0.284 4.278 1.00 85.88 152 PHE A O 1
ATOM 1235 N N . SER A 1 153 ? 6.259 0.224 3.895 1.00 88.75 153 SER A N 1
ATOM 1236 C CA . SER A 1 153 ? 6.411 1.100 5.054 1.00 88.75 153 SER A CA 1
ATOM 1237 C C . SER A 1 153 ? 6.569 2.565 4.646 1.00 88.75 153 SER A C 1
ATOM 1239 O O . SER A 1 153 ? 7.031 2.911 3.553 1.00 88.75 153 SER A O 1
ATOM 1241 N N . TRP A 1 154 ? 6.205 3.464 5.561 1.00 88.56 154 TRP A N 1
ATOM 1242 C CA . TRP A 1 154 ? 6.408 4.900 5.368 1.00 88.56 154 TRP A CA 1
ATOM 1243 C C . TRP A 1 154 ? 7.900 5.272 5.315 1.00 88.56 154 TRP A C 1
ATOM 1245 O O . TRP A 1 154 ? 8.284 6.231 4.647 1.00 88.56 154 TRP A O 1
ATOM 1255 N N . GLU A 1 155 ? 8.751 4.485 5.976 1.00 90.56 155 GLU A N 1
ATOM 1256 C CA . GLU A 1 155 ? 10.208 4.641 5.965 1.00 90.56 155 GLU A CA 1
ATOM 1257 C C . GLU A 1 155 ? 10.804 4.331 4.589 1.00 90.56 155 GLU A C 1
ATOM 1259 O O . GLU A 1 155 ? 11.580 5.136 4.072 1.00 90.56 155 GLU A O 1
ATOM 1264 N N . LEU A 1 156 ? 10.371 3.237 3.949 1.00 90.56 156 LEU A N 1
ATOM 1265 C CA . LEU A 1 156 ? 10.747 2.923 2.568 1.00 90.56 156 LEU A CA 1
ATOM 1266 C C . LEU A 1 156 ? 10.329 4.058 1.629 1.00 90.56 156 LEU A C 1
ATOM 1268 O O . LEU A 1 156 ? 11.110 4.500 0.789 1.00 90.56 156 LEU A O 1
ATOM 1272 N N . MET A 1 157 ? 9.110 4.576 1.806 1.00 90.75 157 MET A N 1
ATOM 1273 C CA . MET A 1 157 ? 8.609 5.679 0.992 1.00 90.75 157 MET A CA 1
ATOM 1274 C C . MET A 1 157 ? 9.469 6.939 1.149 1.00 90.75 157 MET A C 1
ATOM 1276 O O . MET A 1 157 ? 9.751 7.615 0.164 1.00 90.75 157 MET A O 1
ATOM 1280 N N . HIS A 1 158 ? 9.939 7.241 2.363 1.00 91.50 158 HIS A N 1
ATOM 1281 C CA . HIS A 1 158 ? 10.904 8.316 2.592 1.00 91.50 158 HIS A CA 1
ATOM 1282 C C . HIS A 1 158 ? 12.217 8.096 1.845 1.00 91.50 158 HIS A C 1
ATOM 1284 O O . HIS A 1 158 ? 12.655 9.005 1.142 1.00 91.50 158 HIS A O 1
ATOM 1290 N N . GLN A 1 159 ? 12.798 6.902 1.936 1.00 90.88 159 GLN A N 1
ATOM 1291 C CA . GLN A 1 159 ? 14.050 6.580 1.251 1.00 90.88 159 GLN A CA 1
ATOM 1292 C C . GLN A 1 159 ? 13.918 6.701 -0.270 1.00 90.88 159 GLN A C 1
ATOM 1294 O O . GLN A 1 159 ? 14.711 7.387 -0.910 1.00 90.88 159 GLN A O 1
ATOM 1299 N N . VAL A 1 160 ? 12.877 6.095 -0.845 1.00 92.56 160 VAL A N 1
ATOM 1300 C CA . VAL A 1 160 ? 12.646 6.088 -2.293 1.00 92.56 160 VAL A CA 1
ATOM 1301 C C . VAL A 1 160 ? 12.350 7.495 -2.813 1.00 92.56 160 VAL A C 1
ATOM 1303 O O . VAL A 1 160 ? 12.880 7.888 -3.852 1.00 92.56 160 VAL A O 1
ATOM 1306 N N . MET A 1 161 ? 11.526 8.275 -2.104 1.00 91.31 161 MET A N 1
ATOM 1307 C CA . MET A 1 161 ? 11.061 9.582 -2.584 1.00 91.31 161 MET A CA 1
ATOM 1308 C C . MET A 1 161 ? 12.067 10.716 -2.378 1.00 91.31 161 MET A C 1
ATOM 1310 O O . MET A 1 161 ? 12.044 11.655 -3.179 1.00 91.31 161 MET A O 1
ATOM 1314 N N . ASP A 1 162 ? 12.922 10.638 -1.352 1.00 90.00 162 ASP A N 1
ATOM 1315 C CA . ASP A 1 162 ? 13.964 11.638 -1.080 1.00 90.00 162 ASP A CA 1
ATOM 1316 C C . ASP A 1 162 ? 15.255 11.378 -1.909 1.00 90.00 162 ASP A C 1
ATOM 1318 O O . ASP A 1 162 ? 16.057 12.298 -2.078 1.00 90.00 162 ASP A O 1
ATOM 1322 N N . ALA A 1 163 ? 15.433 10.177 -2.483 1.00 89.75 163 ALA A N 1
ATOM 1323 C CA . ALA A 1 163 ? 16.540 9.824 -3.387 1.00 89.75 163 ALA A CA 1
ATOM 1324 C C . ALA A 1 163 ? 16.383 10.381 -4.822 1.00 89.75 163 ALA A C 1
ATOM 1326 O O . ALA A 1 163 ? 15.316 10.869 -5.210 1.00 89.75 163 ALA A O 1
ATOM 1327 N N . THR A 1 164 ? 17.434 10.277 -5.647 1.00 89.19 164 THR A N 1
ATOM 1328 C CA . THR A 1 164 ? 17.359 10.615 -7.084 1.00 89.19 164 THR A CA 1
ATOM 1329 C C . THR A 1 164 ? 16.488 9.622 -7.874 1.00 89.19 164 THR A C 1
ATOM 1331 O O . THR A 1 164 ? 16.000 8.631 -7.325 1.00 89.19 164 THR A O 1
ATOM 1334 N N . ASP A 1 165 ? 16.217 9.902 -9.158 1.00 84.69 165 ASP A N 1
ATOM 1335 C CA . ASP A 1 165 ? 15.355 9.047 -9.993 1.00 84.69 165 ASP A CA 1
ATOM 1336 C C . ASP A 1 165 ? 15.903 7.622 -10.147 1.00 84.69 165 ASP A C 1
ATOM 1338 O O . ASP A 1 165 ? 15.175 6.660 -9.874 1.00 84.69 165 ASP A O 1
ATOM 1342 N N . ASP A 1 166 ? 17.192 7.501 -10.451 1.00 87.44 166 ASP A N 1
ATOM 1343 C CA . ASP A 1 166 ? 17.866 6.214 -10.633 1.00 87.44 166 ASP A CA 1
ATOM 1344 C C . ASP A 1 166 ? 18.042 5.475 -9.299 1.00 87.44 166 ASP A C 1
ATOM 1346 O O . ASP A 1 166 ? 17.690 4.302 -9.184 1.00 87.44 166 ASP A O 1
ATOM 1350 N N . GLU A 1 167 ? 18.497 6.174 -8.253 1.00 90.69 167 GLU A N 1
ATOM 1351 C CA . GLU A 1 167 ? 18.678 5.587 -6.918 1.00 90.69 167 GLU A CA 1
ATOM 1352 C C . GLU A 1 167 ? 17.351 5.132 -6.313 1.00 90.69 167 GLU A C 1
ATOM 1354 O O . GLU A 1 167 ? 17.260 4.034 -5.777 1.00 90.69 167 GLU A O 1
ATOM 1359 N N . GLY A 1 168 ? 16.299 5.947 -6.425 1.00 89.62 168 GLY A N 1
ATOM 1360 C CA . GLY A 1 168 ? 14.977 5.586 -5.922 1.00 89.62 168 GLY A CA 1
ATOM 1361 C C . GLY A 1 168 ? 14.418 4.354 -6.631 1.00 89.62 168 GLY A C 1
ATOM 1362 O O . GLY A 1 168 ? 13.821 3.501 -5.981 1.00 89.62 168 GLY A O 1
ATOM 1363 N N . THR A 1 169 ? 14.657 4.224 -7.940 1.00 91.12 169 THR A N 1
ATOM 1364 C CA . THR A 1 169 ? 14.270 3.025 -8.699 1.00 91.12 169 THR A CA 1
ATOM 1365 C C . THR A 1 169 ? 15.076 1.807 -8.257 1.00 91.12 169 THR A C 1
ATOM 1367 O O . THR A 1 169 ? 14.487 0.753 -8.043 1.00 91.12 169 THR A O 1
ATOM 1370 N N . ALA A 1 170 ? 16.385 1.949 -8.031 1.00 92.88 170 ALA A N 1
ATOM 1371 C CA . ALA A 1 170 ? 17.231 0.864 -7.536 1.00 92.88 170 ALA A CA 1
ATOM 1372 C C . ALA A 1 170 ? 16.836 0.402 -6.122 1.00 92.88 170 ALA A C 1
ATOM 1374 O O . ALA A 1 170 ? 16.708 -0.796 -5.887 1.00 92.88 170 ALA A O 1
ATOM 1375 N N . ILE A 1 171 ? 16.577 1.338 -5.200 1.00 92.81 171 ILE A N 1
ATOM 1376 C CA . ILE A 1 171 ? 16.098 1.041 -3.839 1.00 92.81 171 ILE A CA 1
ATOM 1377 C C . ILE A 1 171 ? 14.773 0.278 -3.907 1.00 92.81 171 ILE A C 1
ATOM 1379 O O . ILE A 1 171 ? 14.572 -0.709 -3.201 1.00 92.81 171 ILE A O 1
ATOM 1383 N N . PHE A 1 172 ? 13.865 0.723 -4.774 1.00 92.19 172 PHE A N 1
ATOM 1384 C CA . PHE A 1 172 ? 12.549 0.115 -4.891 1.00 92.19 172 PHE A CA 1
ATOM 1385 C C . PHE A 1 172 ? 12.610 -1.265 -5.566 1.00 92.19 172 PHE A C 1
ATOM 1387 O O . PHE A 1 172 ? 11.946 -2.195 -5.115 1.00 92.19 172 PHE A O 1
ATOM 1394 N N . GLN A 1 173 ? 13.461 -1.438 -6.580 1.00 94.00 173 GLN A N 1
ATOM 1395 C CA . GLN A 1 173 ? 13.724 -2.742 -7.187 1.00 94.00 173 GLN A CA 1
ATOM 1396 C C . GLN A 1 173 ? 14.315 -3.712 -6.158 1.00 94.00 173 GLN A C 1
ATOM 1398 O O . GLN A 1 173 ? 13.819 -4.823 -6.011 1.00 94.00 173 GLN A O 1
ATOM 1403 N N . GLN A 1 174 ? 15.301 -3.267 -5.375 1.00 93.38 174 GLN A N 1
ATOM 1404 C CA . GLN A 1 174 ? 15.915 -4.080 -4.327 1.00 93.38 174 GLN A CA 1
ATOM 1405 C C . GLN A 1 174 ? 14.906 -4.503 -3.253 1.00 93.38 174 GLN A C 1
ATOM 1407 O O . GLN A 1 174 ? 14.944 -5.635 -2.776 1.00 93.38 174 GLN A O 1
ATOM 1412 N N . PHE A 1 175 ? 13.991 -3.609 -2.873 1.00 91.62 175 PHE A N 1
ATOM 1413 C CA . PHE A 1 175 ? 12.901 -3.944 -1.962 1.00 91.62 175 PHE A CA 1
ATOM 1414 C C . PHE A 1 175 ? 12.029 -5.075 -2.519 1.00 91.62 175 PHE A C 1
ATOM 1416 O O . PHE A 1 175 ? 11.762 -6.042 -1.808 1.00 91.62 175 PHE A O 1
ATOM 1423 N N . VAL A 1 176 ? 11.630 -4.989 -3.790 1.00 90.81 176 VAL A N 1
ATOM 1424 C CA . VAL A 1 176 ? 10.834 -6.042 -4.429 1.00 90.81 176 VAL A CA 1
ATOM 1425 C C . VAL A 1 176 ? 11.607 -7.354 -4.514 1.00 90.81 176 VAL A C 1
ATOM 1427 O O . VAL A 1 176 ? 11.054 -8.397 -4.178 1.00 90.81 176 VAL A O 1
ATOM 1430 N N . ASP A 1 177 ? 12.885 -7.311 -4.886 1.00 91.25 177 ASP A N 1
ATOM 1431 C CA . ASP A 1 177 ? 13.729 -8.504 -4.962 1.00 91.25 177 ASP A CA 1
ATOM 1432 C C . ASP A 1 177 ? 13.855 -9.199 -3.597 1.00 91.25 177 ASP A C 1
ATOM 1434 O O . ASP A 1 177 ? 13.874 -10.427 -3.531 1.00 91.25 177 ASP A O 1
ATOM 1438 N N . ASN A 1 178 ? 13.920 -8.435 -2.503 1.00 89.69 178 ASN A N 1
ATOM 1439 C CA . ASN A 1 178 ? 13.958 -8.989 -1.148 1.00 89.69 178 ASN A CA 1
ATOM 1440 C C . ASN A 1 178 ? 12.634 -9.663 -0.775 1.00 89.69 178 ASN A C 1
ATOM 1442 O O . ASN A 1 178 ? 12.647 -10.796 -0.309 1.00 89.69 178 ASN A O 1
ATOM 1446 N N . VAL A 1 179 ? 11.497 -9.017 -1.053 1.00 86.75 179 VAL A N 1
ATOM 1447 C CA . VAL A 1 179 ? 10.170 -9.609 -0.812 1.00 86.75 179 VAL A CA 1
ATOM 1448 C C . VAL A 1 179 ? 9.988 -10.893 -1.629 1.00 86.75 179 VAL A C 1
ATOM 1450 O O . VAL A 1 179 ? 9.494 -11.893 -1.120 1.00 86.75 179 VAL A O 1
ATOM 1453 N N . VAL A 1 180 ? 10.429 -10.901 -2.889 1.00 87.25 180 VAL A N 1
ATOM 1454 C CA . VAL A 1 180 ? 10.390 -12.093 -3.751 1.00 87.25 180 VAL A CA 1
ATOM 1455 C C . VAL A 1 180 ? 11.247 -13.223 -3.183 1.00 87.25 180 VAL A C 1
ATOM 1457 O O . VAL A 1 180 ? 10.793 -14.364 -3.165 1.00 87.25 180 VAL A O 1
ATOM 1460 N N . LYS A 1 181 ? 12.457 -12.919 -2.697 1.00 87.69 181 LYS A N 1
ATOM 1461 C CA . LYS A 1 181 ? 13.347 -13.909 -2.072 1.00 87.69 181 LYS A CA 1
ATOM 1462 C C . LYS A 1 181 ? 12.762 -14.493 -0.793 1.00 87.69 181 LYS A C 1
ATOM 1464 O O . LYS A 1 181 ? 12.822 -15.703 -0.630 1.00 87.69 181 LYS A O 1
ATOM 1469 N N . ASP A 1 182 ? 12.179 -13.665 0.069 1.00 84.00 182 ASP A N 1
ATOM 1470 C CA . ASP A 1 182 ? 11.591 -14.116 1.337 1.00 84.00 182 ASP A CA 1
ATOM 1471 C C . ASP A 1 182 ? 10.353 -15.006 1.126 1.00 84.00 182 ASP A C 1
ATOM 1473 O O . ASP A 1 182 ? 10.011 -15.824 1.979 1.00 84.00 182 ASP A O 1
ATOM 1477 N N . LEU A 1 183 ? 9.679 -14.853 -0.017 1.00 75.12 183 LEU A N 1
ATOM 1478 C CA . LEU A 1 183 ? 8.476 -15.602 -0.389 1.00 75.12 183 LEU A CA 1
ATOM 1479 C C . LEU A 1 183 ? 8.761 -16.808 -1.298 1.00 75.12 183 LEU A C 1
ATOM 1481 O O . LEU A 1 183 ? 7.853 -17.608 -1.541 1.00 75.12 183 LEU A O 1
ATOM 1485 N N . SER A 1 184 ? 9.990 -16.942 -1.804 1.00 63.94 184 SER A N 1
ATOM 1486 C CA . SER A 1 184 ? 10.441 -18.122 -2.538 1.00 63.94 184 SER A CA 1
ATOM 1487 C C . SER A 1 184 ? 10.920 -19.184 -1.536 1.00 63.94 184 SER A C 1
ATOM 1489 O O . SER A 1 184 ? 11.802 -18.877 -0.736 1.00 63.94 184 SER A O 1
ATOM 1491 N N . PRO A 1 185 ? 10.364 -20.410 -1.548 1.00 52.44 185 PRO A N 1
ATOM 1492 C CA . PRO A 1 185 ? 10.841 -21.513 -0.711 1.00 52.44 185 PRO A CA 1
ATOM 1493 C C . PRO A 1 185 ? 12.264 -21.970 -1.065 1.00 52.44 185 PRO A C 1
ATOM 1495 O O . PRO A 1 185 ? 12.700 -21.745 -2.220 1.00 52.44 185 PRO A O 1
#